Protein AF-A0A7Y3LR07-F1 (afdb_monomer_lite)

Structure (mmCIF, N/CA/C/O backbone):
data_AF-A0A7Y3LR07-F1
#
_entry.id   AF-A0A7Y3LR07-F1
#
loop_
_atom_site.group_PDB
_atom_site.id
_atom_site.type_symbol
_atom_site.label_atom_id
_atom_site.label_alt_id
_atom_site.label_comp_id
_atom_site.label_asym_id
_atom_site.label_entity_id
_atom_site.label_seq_id
_atom_site.pdbx_PDB_ins_code
_atom_site.Cartn_x
_atom_site.Cartn_y
_atom_site.Cartn_z
_atom_site.occupancy
_atom_site.B_iso_or_equiv
_atom_site.auth_seq_id
_atom_site.auth_comp_id
_atom_site.auth_asym_id
_atom_site.auth_atom_id
_atom_site.pdbx_PDB_model_num
ATOM 1 N N . MET A 1 1 ? -9.967 16.135 48.946 1.00 36.59 1 MET A N 1
ATOM 2 C CA . MET A 1 1 ? -10.613 15.004 48.244 1.00 36.59 1 MET A CA 1
ATOM 3 C C . MET A 1 1 ? -10.857 15.422 46.803 1.00 36.59 1 MET A C 1
ATOM 5 O O . MET A 1 1 ? -11.823 16.119 46.523 1.00 36.59 1 MET A O 1
ATOM 9 N N . GLU A 1 2 ? -9.922 15.087 45.916 1.00 34.06 2 GLU A N 1
ATOM 10 C CA . GLU A 1 2 ? -10.003 15.387 44.484 1.00 34.06 2 GLU A CA 1
ATOM 11 C C . GLU A 1 2 ? -11.105 14.551 43.824 1.00 34.06 2 GLU A C 1
ATOM 13 O O . GLU A 1 2 ? -11.070 13.319 43.841 1.00 34.06 2 GLU A O 1
ATOM 18 N N . ARG A 1 3 ? -12.092 15.218 43.220 1.00 37.97 3 ARG A N 1
ATOM 19 C CA . ARG A 1 3 ? -13.029 14.572 42.299 1.00 37.97 3 ARG A CA 1
ATOM 20 C C . ARG A 1 3 ? -12.341 14.448 40.944 1.00 37.97 3 ARG A C 1
ATOM 22 O O . ARG A 1 3 ? -12.210 15.429 40.221 1.00 37.97 3 ARG A O 1
ATOM 29 N N . ARG A 1 4 ? -11.916 13.231 40.597 1.00 41.62 4 ARG A N 1
ATOM 30 C CA . ARG A 1 4 ? -11.537 12.866 39.227 1.00 41.62 4 ARG A CA 1
ATOM 31 C C . ARG A 1 4 ? -12.750 13.049 38.316 1.00 41.62 4 ARG A C 1
ATOM 33 O O . ARG A 1 4 ? -13.683 12.250 38.357 1.00 41.62 4 ARG A O 1
ATOM 40 N N . SER A 1 5 ? -12.728 14.084 37.484 1.00 36.47 5 SER A N 1
ATOM 41 C CA . SER A 1 5 ? -13.630 14.207 36.345 1.00 36.47 5 SER A CA 1
ATOM 42 C C . SER A 1 5 ? -13.183 13.225 35.261 1.00 36.47 5 SER A C 1
ATOM 44 O O . SER A 1 5 ? -12.343 13.508 34.411 1.00 36.47 5 SER A O 1
ATOM 46 N N . LEU A 1 6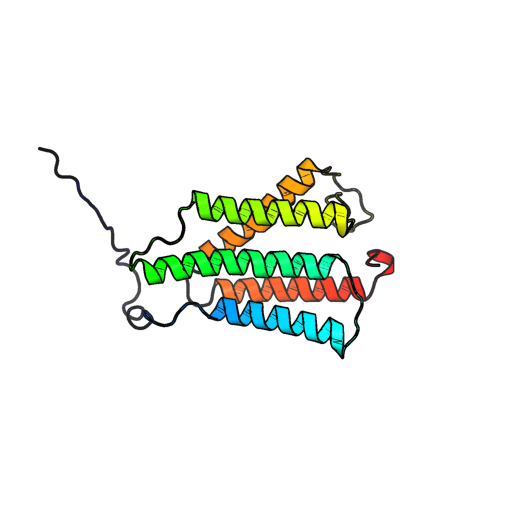 ? -13.766 12.026 35.293 1.00 42.62 6 LEU A N 1
ATOM 47 C CA . LEU A 1 6 ? -13.837 11.137 34.137 1.00 42.62 6 LEU A CA 1
ATOM 48 C C . LEU A 1 6 ? -14.766 11.784 33.101 1.00 42.62 6 LEU A C 1
ATOM 50 O O . LEU A 1 6 ? -15.932 11.429 32.963 1.00 42.62 6 LEU A O 1
ATOM 54 N N . GLY A 1 7 ? -14.236 12.786 32.403 1.00 32.16 7 GLY A N 1
ATOM 55 C CA . GLY A 1 7 ? -14.868 13.423 31.261 1.00 32.16 7 GLY A CA 1
ATOM 56 C C . GLY A 1 7 ? -14.784 12.506 30.052 1.00 32.16 7 GLY A C 1
ATOM 57 O O . GLY A 1 7 ? -13.935 12.685 29.183 1.00 32.16 7 GLY A O 1
ATOM 58 N N . HIS A 1 8 ? -15.683 11.526 29.989 1.00 36.91 8 HIS A N 1
ATOM 59 C CA . HIS A 1 8 ? -16.155 11.009 28.712 1.00 36.91 8 HIS A CA 1
ATOM 60 C C . HIS A 1 8 ? -16.824 12.190 27.991 1.00 36.91 8 HIS A C 1
ATOM 62 O O . HIS A 1 8 ? -18.018 12.428 28.144 1.00 36.91 8 HIS A O 1
ATOM 68 N N . GLN A 1 9 ? -16.046 12.995 27.263 1.00 38.00 9 GLN A N 1
ATOM 69 C CA . GLN A 1 9 ? -16.619 13.973 26.349 1.00 38.00 9 GLN A CA 1
ATOM 70 C C . GLN A 1 9 ? -17.098 13.222 25.114 1.00 38.00 9 GLN A C 1
ATOM 72 O O . GLN A 1 9 ? -16.374 12.986 24.147 1.00 38.00 9 GLN A O 1
ATOM 77 N N . VAL A 1 10 ? -18.356 12.805 25.221 1.00 42.56 10 VAL A N 1
ATOM 78 C CA . VAL A 1 10 ? -19.272 12.619 24.107 1.00 42.56 10 VAL A CA 1
ATOM 79 C C . VAL A 1 10 ? -19.046 13.773 23.132 1.00 42.56 10 VAL A C 1
ATOM 81 O O . VAL A 1 10 ? -19.155 14.944 23.489 1.00 42.56 10 VAL A O 1
ATOM 84 N N . ARG A 1 11 ? -18.685 13.442 21.894 1.00 44.59 11 ARG A N 1
ATOM 85 C CA . ARG A 1 11 ? -18.609 14.397 20.791 1.00 44.59 11 ARG A CA 1
ATOM 86 C C . ARG A 1 11 ? -20.048 14.715 20.376 1.00 44.59 11 ARG A C 1
ATOM 88 O O . ARG A 1 11 ? -20.572 14.162 19.417 1.00 44.59 11 ARG A O 1
ATOM 95 N N . GLU A 1 12 ? -20.702 15.552 21.172 1.00 42.09 12 GLU A N 1
ATOM 96 C CA . GLU A 1 12 ? -22.119 15.920 21.089 1.00 42.09 12 GLU A CA 1
ATOM 97 C C . GLU A 1 12 ? -22.335 17.099 20.116 1.00 42.09 12 GLU A C 1
ATOM 99 O O . GLU A 1 12 ? -22.953 18.107 20.435 1.00 42.09 12 GLU A O 1
ATOM 104 N N . ALA A 1 13 ? -21.775 16.989 18.906 1.00 40.31 13 ALA A N 1
ATOM 105 C CA . ALA A 1 13 ? -21.920 17.988 17.840 1.00 40.31 13 ALA A CA 1
ATOM 106 C C . ALA A 1 13 ? -21.938 17.328 16.447 1.00 40.31 13 ALA A C 1
ATOM 108 O O . ALA A 1 13 ? -21.176 17.691 15.554 1.00 40.31 13 ALA A O 1
ATOM 109 N N . GLY A 1 14 ? -22.786 16.312 16.272 1.00 47.56 14 GLY A N 1
ATOM 110 C CA . GLY A 1 14 ? -23.082 15.701 14.973 1.00 47.56 14 GLY A CA 1
ATOM 111 C C . GLY A 1 14 ? -24.593 15.712 14.708 1.00 47.56 14 GLY A C 1
ATOM 112 O O . GLY A 1 14 ? -25.358 15.511 15.654 1.00 47.56 14 GLY A O 1
ATOM 113 N N . PRO A 1 15 ? -25.064 15.945 13.466 1.00 43.06 15 PRO A N 1
ATOM 114 C CA . PRO A 1 15 ? -26.492 15.994 13.160 1.00 43.06 15 PRO A CA 1
ATOM 115 C C . PRO A 1 15 ? -27.189 14.687 13.563 1.00 43.06 15 PRO A C 1
ATOM 117 O O . PRO A 1 15 ? -26.683 13.595 13.286 1.00 43.06 15 PRO A O 1
ATOM 120 N N . LYS A 1 16 ? -28.380 14.814 14.166 1.00 47.88 16 LYS A N 1
ATOM 121 C CA . LYS A 1 16 ? -29.193 13.764 14.820 1.00 47.88 16 LYS A CA 1
ATOM 122 C C . LYS A 1 16 ? -29.618 12.568 13.932 1.00 47.88 16 LYS A C 1
ATOM 124 O O . LYS A 1 16 ? -30.362 11.713 14.395 1.00 47.88 16 LYS A O 1
ATOM 129 N N . GLY A 1 17 ? -29.138 12.468 12.690 1.00 39.09 17 GLY A N 1
ATOM 130 C CA . GLY A 1 17 ? -29.407 11.360 11.760 1.00 39.09 17 GLY A CA 1
ATOM 131 C C . GLY A 1 17 ? -28.446 10.160 11.846 1.00 39.09 17 GLY A C 1
ATOM 132 O O . GLY A 1 17 ? -28.705 9.137 11.222 1.00 39.09 17 GLY A O 1
ATOM 133 N N . HIS A 1 18 ? -27.352 10.237 12.613 1.00 43.22 18 HIS A N 1
ATOM 134 C CA . HIS A 1 18 ? -26.291 9.209 12.599 1.00 43.22 18 HIS A CA 1
ATOM 135 C C . HIS A 1 18 ? -26.488 8.041 13.583 1.00 43.22 18 HIS A C 1
ATOM 137 O O . HIS A 1 18 ? -25.684 7.111 13.598 1.00 43.22 18 HIS A O 1
ATOM 143 N N . ALA A 1 19 ? -27.557 8.037 14.385 1.00 39.53 19 ALA A N 1
ATOM 144 C CA . ALA A 1 19 ? -27.803 6.981 15.373 1.00 39.53 19 ALA A CA 1
ATOM 145 C C . ALA A 1 19 ? -28.288 5.647 14.758 1.00 39.53 19 ALA A C 1
ATOM 147 O O . ALA A 1 19 ? -28.240 4.618 15.425 1.00 39.53 19 ALA A O 1
ATOM 148 N N . ILE A 1 20 ? -28.716 5.639 13.488 1.00 38.75 20 ILE A N 1
ATOM 149 C CA . ILE A 1 20 ? -29.312 4.461 12.823 1.00 38.75 20 ILE A CA 1
ATOM 150 C C . ILE A 1 20 ? -28.263 3.606 12.071 1.00 38.75 20 ILE A C 1
ATOM 152 O O . ILE A 1 20 ? -28.531 2.465 11.716 1.00 38.75 20 ILE A O 1
ATOM 156 N N . LYS A 1 21 ? -27.021 4.085 11.893 1.00 41.84 21 LYS A N 1
ATOM 157 C CA . LYS A 1 21 ? -25.929 3.328 11.232 1.00 41.84 21 LYS A CA 1
ATOM 158 C C . LYS A 1 21 ? -25.094 2.448 12.183 1.00 41.84 21 LYS A C 1
ATOM 160 O O . LYS A 1 21 ? -24.062 1.909 11.789 1.00 41.84 21 LYS A O 1
ATOM 165 N N . SER A 1 22 ? -25.518 2.289 13.436 1.00 44.06 22 SER A N 1
ATOM 166 C CA . SER A 1 22 ? -24.853 1.431 14.423 1.00 44.06 22 SER A CA 1
ATOM 167 C C . SER A 1 22 ? -25.283 -0.027 14.231 1.00 44.06 22 SER A C 1
ATOM 169 O O . SER A 1 22 ? -26.261 -0.476 14.819 1.00 44.06 22 SER A O 1
ATOM 171 N N . GLY A 1 23 ? -24.583 -0.777 13.379 1.00 42.69 23 GLY A N 1
ATOM 172 C CA . GLY A 1 23 ? -24.820 -2.223 13.305 1.00 42.69 23 GLY A CA 1
ATOM 173 C C . GLY A 1 23 ? -24.260 -2.941 12.086 1.00 42.69 23 GLY A C 1
ATOM 174 O O . GLY A 1 23 ? -23.956 -4.126 12.186 1.00 42.69 23 GLY A O 1
ATOM 175 N N . THR A 1 24 ? -24.075 -2.260 10.954 1.00 43.38 24 THR A N 1
ATOM 176 C CA . THR A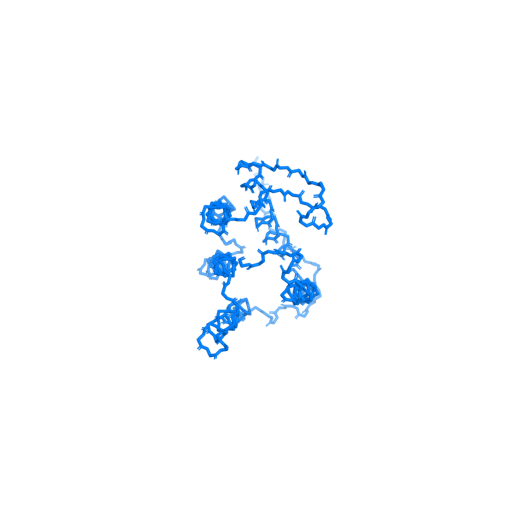 1 24 ? -23.463 -2.888 9.775 1.00 43.38 24 THR A CA 1
ATOM 177 C C . THR A 1 24 ? -21.947 -2.950 9.961 1.00 43.38 24 THR A C 1
ATOM 179 O O . THR A 1 24 ? -21.317 -1.894 10.039 1.00 43.38 24 THR A O 1
ATOM 182 N N . PRO A 1 25 ? -21.335 -4.145 10.052 1.00 49.28 25 PRO A N 1
ATOM 183 C CA . PRO A 1 25 ? -19.884 -4.255 10.118 1.00 49.28 25 PRO A CA 1
ATOM 184 C C . PRO A 1 25 ? -19.254 -3.593 8.883 1.00 49.28 25 PRO A C 1
ATOM 186 O O . PRO A 1 25 ? -19.827 -3.639 7.793 1.00 49.28 25 PRO A O 1
ATOM 189 N N . THR A 1 26 ? -18.074 -2.989 9.049 1.00 59.25 26 THR A N 1
ATOM 190 C CA . THR A 1 26 ? -17.242 -2.329 8.020 1.00 59.25 26 THR A CA 1
ATOM 191 C C . THR A 1 26 ? -16.679 -3.326 6.986 1.00 59.25 26 THR A C 1
ATOM 193 O O . THR A 1 26 ? -15.504 -3.315 6.636 1.00 59.25 26 THR A O 1
ATOM 196 N N . LEU A 1 27 ? -17.526 -4.210 6.447 1.00 60.38 27 LEU A N 1
ATOM 197 C CA . LEU A 1 27 ? -17.180 -5.232 5.450 1.00 60.38 27 LEU A CA 1
ATOM 198 C C . LEU A 1 27 ? -16.868 -4.646 4.062 1.00 60.38 27 LEU A C 1
ATOM 200 O O . LEU A 1 27 ? -16.389 -5.372 3.194 1.00 60.38 27 LEU A O 1
ATOM 204 N N . GLY A 1 28 ? -17.096 -3.346 3.840 1.00 70.94 28 GLY A N 1
ATOM 205 C CA . GLY A 1 28 ? -16.803 -2.684 2.564 1.00 70.94 28 GLY A CA 1
ATOM 206 C C . GLY A 1 28 ? -15.333 -2.809 2.148 1.00 70.94 28 GLY A C 1
ATOM 207 O O . GLY A 1 28 ? -15.044 -3.103 0.990 1.00 70.94 28 GLY A O 1
ATOM 208 N N . GLY A 1 29 ? -14.399 -2.693 3.099 1.00 80.69 29 GLY A N 1
ATOM 209 C CA . GLY A 1 29 ? -12.970 -2.883 2.823 1.00 80.69 29 GLY A CA 1
ATOM 210 C C . GLY A 1 29 ? -12.625 -4.317 2.410 1.00 80.69 29 GLY A C 1
ATOM 211 O O . GLY A 1 29 ? -11.813 -4.525 1.510 1.00 80.69 29 GLY A O 1
ATOM 212 N N . ILE A 1 30 ? -13.291 -5.312 3.006 1.00 85.19 30 ILE A N 1
ATOM 213 C CA . ILE A 1 30 ? -13.100 -6.728 2.658 1.00 85.19 30 ILE A CA 1
ATOM 214 C C . ILE A 1 30 ? -13.572 -6.992 1.230 1.00 85.19 30 ILE A C 1
ATOM 216 O O . ILE A 1 30 ? -12.873 -7.672 0.484 1.00 85.19 30 ILE A O 1
ATOM 220 N N . ALA A 1 31 ? -14.710 -6.421 0.825 1.00 87.88 31 ALA A N 1
ATOM 221 C CA . ALA A 1 31 ? -15.210 -6.556 -0.541 1.00 87.88 31 ALA A CA 1
ATOM 222 C C . ALA A 1 31 ? -14.219 -5.989 -1.575 1.00 87.88 31 ALA A C 1
ATOM 224 O O . ALA A 1 31 ? -13.968 -6.633 -2.592 1.00 87.88 31 ALA A O 1
ATOM 225 N N . ILE A 1 32 ? -13.603 -4.834 -1.291 1.00 88.56 32 ILE A N 1
ATOM 226 C CA . ILE A 1 32 ? -12.590 -4.222 -2.169 1.00 88.56 32 ILE A CA 1
ATOM 227 C C . ILE A 1 32 ? -11.343 -5.108 -2.273 1.00 88.56 32 ILE A C 1
ATOM 229 O O . ILE A 1 32 ? -10.860 -5.362 -3.375 1.00 88.56 32 ILE A O 1
ATOM 233 N N . ILE A 1 33 ? -10.833 -5.616 -1.147 1.00 92.50 33 ILE A N 1
ATOM 234 C CA . ILE A 1 33 ? -9.662 -6.507 -1.145 1.00 92.50 33 ILE A CA 1
ATOM 235 C C . ILE A 1 33 ? -9.978 -7.804 -1.891 1.00 92.50 33 ILE A C 1
ATOM 237 O O . ILE A 1 33 ? -9.176 -8.256 -2.703 1.00 92.50 33 ILE A O 1
ATOM 241 N N . PHE A 1 34 ? -11.153 -8.387 -1.657 1.00 92.62 34 PHE A N 1
ATOM 242 C CA . PHE A 1 34 ? -11.581 -9.608 -2.330 1.00 92.62 34 PHE A CA 1
ATOM 243 C C . PHE A 1 34 ? -11.691 -9.407 -3.846 1.00 92.62 34 PHE A C 1
ATOM 245 O O . PHE A 1 34 ? -11.185 -10.227 -4.611 1.00 92.62 34 PHE A O 1
ATOM 252 N N . ALA A 1 35 ? -12.258 -8.281 -4.287 1.00 92.88 35 ALA A N 1
ATOM 253 C CA . ALA A 1 35 ? -12.299 -7.910 -5.697 1.00 92.88 35 ALA A CA 1
ATOM 254 C C . ALA A 1 35 ? -10.889 -7.746 -6.293 1.00 92.88 35 ALA A C 1
ATOM 256 O O . ALA A 1 35 ? -10.635 -8.249 -7.385 1.00 92.88 35 ALA A O 1
ATOM 257 N N . ALA A 1 36 ? -9.957 -7.110 -5.573 1.00 92.88 36 ALA A N 1
ATOM 258 C CA . ALA A 1 36 ? -8.570 -6.956 -6.017 1.00 92.88 36 ALA A CA 1
ATOM 259 C C . ALA A 1 36 ? -7.839 -8.306 -6.147 1.00 92.88 36 ALA A C 1
ATOM 261 O O . ALA A 1 36 ? -7.136 -8.535 -7.131 1.00 92.88 36 ALA A O 1
ATOM 262 N N . VAL A 1 37 ? -8.045 -9.222 -5.194 1.00 94.50 37 VAL A N 1
ATOM 263 C CA . VAL A 1 37 ? -7.490 -10.585 -5.244 1.00 94.50 37 VAL A CA 1
ATOM 264 C C . VAL A 1 37 ? -8.059 -11.357 -6.434 1.00 94.50 37 VAL A C 1
ATOM 266 O O . VAL A 1 37 ? -7.294 -11.956 -7.187 1.00 94.50 37 VAL A O 1
ATOM 269 N N . ILE A 1 38 ? -9.378 -11.317 -6.649 1.00 94.19 38 ILE A N 1
ATOM 270 C CA . ILE A 1 38 ? -10.004 -11.970 -7.807 1.00 94.19 38 ILE A CA 1
ATOM 271 C C . ILE A 1 38 ? -9.464 -11.388 -9.110 1.00 94.19 38 ILE A C 1
ATOM 273 O O . ILE A 1 38 ? -9.089 -12.153 -9.993 1.00 94.19 38 ILE A O 1
ATOM 277 N N . ALA A 1 39 ? -9.391 -10.061 -9.234 1.00 91.44 39 ALA A N 1
ATOM 278 C CA . ALA A 1 39 ? -8.886 -9.408 -10.438 1.00 91.44 39 ALA A CA 1
ATOM 279 C C . ALA A 1 39 ? -7.454 -9.859 -10.768 1.00 91.44 39 ALA A C 1
ATOM 281 O O . ALA A 1 39 ? -7.173 -10.208 -11.913 1.00 91.44 39 ALA A O 1
ATOM 282 N N . PHE A 1 40 ? -6.581 -9.938 -9.759 1.00 91.31 40 PHE A N 1
ATOM 283 C CA . PHE A 1 40 ? -5.223 -10.461 -9.909 1.00 91.31 40 PHE A CA 1
ATOM 284 C C . PHE A 1 40 ? -5.210 -11.928 -10.370 1.00 91.31 40 PHE A C 1
ATOM 286 O O . PHE A 1 40 ? -4.510 -12.277 -11.318 1.00 91.31 40 PHE A O 1
ATOM 293 N N . VAL A 1 41 ? -6.013 -12.794 -9.742 1.00 90.56 41 VAL A N 1
ATOM 294 C CA . VAL A 1 41 ? -6.081 -14.225 -10.088 1.00 90.56 41 VAL A CA 1
ATOM 295 C C . VAL A 1 41 ? -6.624 -14.439 -11.504 1.00 90.56 41 VAL A C 1
ATOM 297 O O . VAL A 1 41 ? -6.069 -15.233 -12.264 1.00 90.56 41 VAL A O 1
ATOM 300 N N . VAL A 1 42 ? -7.687 -13.725 -11.879 1.00 89.88 42 VAL A N 1
ATOM 301 C CA . VAL A 1 42 ? -8.281 -13.791 -13.222 1.00 89.88 42 VAL A CA 1
ATOM 302 C C . VAL A 1 42 ? -7.271 -13.336 -14.272 1.00 89.88 42 VAL A C 1
ATOM 304 O O . VAL A 1 42 ? -7.115 -14.002 -15.295 1.00 89.88 42 VAL A O 1
ATOM 307 N N . GLU A 1 43 ? -6.541 -12.253 -14.014 1.00 86.62 43 GLU A N 1
ATOM 308 C CA . GLU A 1 43 ? -5.490 -11.782 -14.915 1.00 86.62 43 GLU A CA 1
ATOM 309 C C . GLU A 1 43 ? -4.372 -12.830 -15.080 1.00 86.62 43 GLU A C 1
ATOM 311 O O . GLU A 1 43 ? -3.998 -13.153 -16.211 1.00 86.62 43 GLU A O 1
ATOM 316 N N . HIS A 1 44 ? -3.930 -13.464 -13.989 1.00 83.44 44 HIS A N 1
ATOM 317 C CA . HIS A 1 44 ? -2.860 -14.466 -14.017 1.00 83.44 44 HIS A CA 1
ATOM 318 C C . HIS A 1 44 ? -3.247 -15.784 -14.702 1.00 83.44 44 HIS A C 1
ATOM 320 O O . HIS A 1 44 ? -2.391 -16.420 -15.324 1.00 83.44 44 HIS A O 1
ATOM 326 N N . ILE A 1 45 ? -4.499 -16.229 -14.556 1.00 86.19 45 ILE A N 1
ATOM 327 C CA . ILE A 1 45 ? -4.948 -17.550 -15.026 1.00 86.19 45 ILE A CA 1
ATOM 328 C C . ILE A 1 45 ? -5.619 -17.463 -16.400 1.00 86.19 45 ILE A C 1
ATOM 330 O O . ILE A 1 45 ? -5.342 -18.289 -17.272 1.00 86.19 45 ILE A O 1
ATOM 334 N N . VAL A 1 46 ? -6.503 -16.480 -16.592 1.00 84.88 46 VAL A N 1
ATOM 335 C CA . VAL A 1 46 ? -7.376 -16.386 -17.771 1.00 84.88 46 VAL A CA 1
ATOM 336 C C . VAL A 1 46 ? -6.743 -15.514 -18.845 1.00 84.88 46 VAL A C 1
ATOM 338 O O . VAL A 1 46 ? -6.606 -15.949 -19.985 1.00 84.88 46 VAL A O 1
ATOM 341 N N . VAL A 1 47 ? -6.337 -14.295 -18.480 1.00 84.25 47 VAL A N 1
ATOM 342 C CA . VAL A 1 47 ? -5.813 -13.309 -19.441 1.00 84.25 47 VAL A CA 1
ATOM 343 C C . VAL A 1 47 ? -4.362 -13.618 -19.819 1.00 84.25 47 VAL A C 1
ATOM 345 O O . VAL A 1 47 ? -3.964 -13.355 -20.951 1.00 84.25 47 VAL A O 1
ATOM 348 N N . ARG A 1 48 ? -3.591 -14.219 -18.898 1.00 79.25 48 ARG A N 1
ATOM 349 C CA . ARG A 1 48 ? -2.153 -14.504 -19.052 1.00 79.25 48 ARG A CA 1
ATOM 350 C C . ARG A 1 48 ? -1.364 -13.241 -19.415 1.00 79.25 48 ARG A C 1
ATOM 352 O O . ARG A 1 48 ? -0.561 -13.250 -20.348 1.00 79.25 48 ARG A O 1
ATOM 359 N N . GLY A 1 49 ? -1.636 -12.152 -18.698 1.00 73.06 49 GLY A N 1
ATOM 360 C CA . GLY A 1 49 ? -0.959 -10.879 -18.911 1.00 73.06 49 GLY A CA 1
ATOM 361 C C . GLY A 1 49 ? 0.509 -10.893 -18.474 1.00 73.06 49 GLY A C 1
ATOM 362 O O . GLY A 1 49 ? 1.092 -11.925 -18.123 1.00 73.06 49 GLY A O 1
ATOM 363 N N . ILE A 1 50 ? 1.143 -9.723 -18.562 1.00 75.81 50 ILE A N 1
ATOM 364 C CA . ILE A 1 50 ? 2.571 -9.563 -18.280 1.00 75.81 50 ILE A CA 1
ATOM 365 C C . ILE A 1 50 ? 2.811 -9.763 -16.783 1.00 75.81 50 ILE A C 1
ATOM 367 O O . ILE A 1 50 ? 2.386 -8.961 -15.950 1.00 75.81 50 ILE A O 1
ATOM 371 N N . ARG A 1 51 ? 3.549 -10.821 -16.440 1.00 80.50 51 ARG A N 1
ATOM 372 C CA . ARG A 1 51 ? 3.851 -11.156 -15.050 1.00 80.50 51 ARG A CA 1
ATOM 373 C C . ARG A 1 51 ? 5.025 -10.328 -14.541 1.00 80.50 51 ARG A C 1
ATOM 375 O O . ARG A 1 51 ? 6.171 -10.579 -14.902 1.00 80.50 51 ARG A O 1
ATOM 382 N N . THR A 1 52 ? 4.740 -9.393 -13.643 1.00 86.38 52 THR A N 1
ATOM 383 C CA . THR A 1 52 ? 5.769 -8.640 -12.918 1.00 86.38 52 THR A CA 1
ATOM 384 C C . THR A 1 52 ? 5.931 -9.192 -11.504 1.00 86.38 52 THR A C 1
ATOM 386 O O . THR A 1 52 ? 4.968 -9.641 -10.880 1.00 86.38 52 THR A O 1
ATOM 389 N N . ARG A 1 53 ? 7.153 -9.138 -10.961 1.00 89.00 53 ARG A N 1
ATOM 390 C CA . ARG A 1 53 ? 7.398 -9.484 -9.548 1.00 89.00 53 ARG A CA 1
ATOM 391 C C . ARG A 1 53 ? 6.800 -8.442 -8.594 1.00 89.00 53 ARG A C 1
ATOM 393 O O . ARG A 1 53 ? 6.482 -8.759 -7.459 1.00 89.00 53 ARG A O 1
ATOM 400 N N . ALA A 1 54 ? 6.569 -7.215 -9.059 1.00 88.12 54 ALA A N 1
ATOM 401 C CA . ALA A 1 54 ? 5.969 -6.157 -8.250 1.00 88.12 54 ALA A CA 1
ATOM 402 C C . ALA A 1 54 ? 4.489 -6.417 -7.907 1.00 88.12 54 ALA A C 1
ATOM 404 O O . ALA A 1 54 ? 4.065 -6.149 -6.784 1.00 88.12 54 ALA A O 1
ATOM 405 N N . ALA A 1 55 ? 3.701 -6.965 -8.839 1.00 89.69 55 ALA A N 1
ATOM 406 C CA . ALA A 1 55 ? 2.263 -7.170 -8.648 1.00 89.69 55 ALA A CA 1
ATOM 407 C C . ALA A 1 55 ? 1.898 -8.011 -7.398 1.00 89.69 55 ALA A C 1
ATOM 409 O O . ALA A 1 55 ? 1.105 -7.534 -6.580 1.00 89.69 55 ALA A O 1
ATOM 410 N N . PRO A 1 56 ? 2.484 -9.204 -7.163 1.00 92.69 56 PRO A N 1
ATOM 411 C CA . PRO A 1 56 ? 2.195 -9.977 -5.953 1.00 92.69 56 PRO A CA 1
ATOM 412 C C . PRO A 1 56 ? 2.676 -9.299 -4.660 1.00 92.69 56 PRO A C 1
ATOM 414 O O . PRO A 1 56 ? 2.064 -9.512 -3.615 1.00 92.69 56 PRO A O 1
ATOM 417 N N . LEU A 1 57 ? 3.709 -8.447 -4.700 1.00 94.62 57 LEU A N 1
ATOM 418 C CA . LEU A 1 57 ? 4.130 -7.675 -3.521 1.00 94.62 57 LEU A CA 1
ATOM 419 C C . LEU A 1 57 ? 3.125 -6.585 -3.158 1.00 94.62 57 LEU A C 1
ATOM 421 O O . LEU A 1 57 ? 2.830 -6.380 -1.982 1.00 94.62 57 LEU A O 1
ATOM 425 N N . VAL A 1 58 ? 2.565 -5.897 -4.155 1.00 93.69 58 VAL A N 1
ATOM 426 C CA . VAL A 1 58 ? 1.489 -4.928 -3.914 1.00 93.69 58 VAL A CA 1
ATOM 427 C C . VAL A 1 58 ? 0.268 -5.642 -3.338 1.00 93.69 58 VAL A C 1
ATOM 429 O O . VAL A 1 58 ? -0.316 -5.160 -2.368 1.00 93.69 58 VAL A O 1
ATOM 432 N N . LEU A 1 59 ? -0.078 -6.825 -3.858 1.00 95.31 59 LEU A N 1
ATOM 433 C CA . LEU A 1 59 ? -1.176 -7.624 -3.314 1.00 95.31 59 LEU A CA 1
ATOM 434 C C . LEU A 1 59 ? -0.908 -8.062 -1.865 1.00 95.31 59 LEU A C 1
ATOM 436 O O . LEU A 1 59 ? -1.803 -7.956 -1.028 1.00 95.31 59 LEU A O 1
ATOM 440 N N . LEU A 1 60 ? 0.325 -8.476 -1.544 1.00 96.38 60 LEU A N 1
ATOM 441 C CA . LEU A 1 60 ? 0.762 -8.762 -0.172 1.00 96.38 60 LEU A CA 1
ATOM 442 C C . LEU A 1 60 ? 0.541 -7.549 0.744 1.00 96.38 60 LEU A C 1
ATOM 444 O O . LEU A 1 60 ? -0.017 -7.703 1.829 1.00 96.38 60 LEU A O 1
ATOM 448 N N . ALA A 1 61 ? 0.941 -6.348 0.316 1.00 96.75 61 ALA A N 1
ATOM 449 C CA . ALA A 1 61 ? 0.759 -5.128 1.101 1.00 96.75 61 ALA A CA 1
ATOM 450 C C . ALA A 1 61 ? -0.725 -4.782 1.307 1.00 96.75 61 ALA A C 1
ATOM 452 O O . ALA A 1 61 ? -1.129 -4.467 2.426 1.00 96.75 61 ALA A O 1
ATOM 453 N N . VAL A 1 62 ? -1.548 -4.885 0.257 1.00 95.44 62 VAL A N 1
ATOM 454 C CA . VAL A 1 62 ? -2.997 -4.622 0.315 1.00 95.44 62 VAL A CA 1
ATOM 455 C C . VAL A 1 62 ? -3.693 -5.597 1.261 1.00 95.44 62 VAL A C 1
ATOM 457 O O . VAL A 1 62 ? -4.410 -5.173 2.169 1.00 95.44 62 VAL A O 1
ATOM 460 N N . VAL A 1 63 ? -3.457 -6.900 1.091 1.00 96.62 63 VAL A N 1
ATOM 461 C CA . VAL A 1 63 ? -4.051 -7.939 1.942 1.00 96.62 63 VAL A CA 1
ATOM 462 C C . VAL A 1 63 ? -3.534 -7.813 3.373 1.00 96.62 63 VAL A C 1
ATOM 464 O O . VAL A 1 63 ? -4.328 -7.833 4.308 1.00 96.62 63 VAL A O 1
ATOM 467 N N . GLY A 1 64 ? -2.228 -7.615 3.566 1.00 96.81 64 GLY A N 1
ATOM 468 C CA . GLY A 1 64 ? -1.619 -7.452 4.884 1.00 96.81 64 GLY A CA 1
ATOM 469 C C . GLY A 1 64 ? -2.177 -6.250 5.648 1.00 96.81 64 GLY A C 1
ATOM 470 O O . GLY A 1 64 ? -2.591 -6.388 6.798 1.00 96.81 64 GLY A O 1
ATOM 471 N N . ALA A 1 65 ? -2.259 -5.079 5.010 1.00 95.25 65 ALA A N 1
ATOM 472 C CA . ALA A 1 65 ? -2.830 -3.882 5.627 1.00 95.25 65 ALA A CA 1
ATOM 473 C C . ALA A 1 65 ? -4.328 -4.063 5.911 1.00 95.25 65 ALA A C 1
ATOM 475 O O . ALA A 1 65 ? -4.816 -3.664 6.971 1.00 95.25 65 ALA A O 1
ATOM 476 N N . GLY A 1 66 ? -5.037 -4.729 4.997 1.00 93.50 66 GLY A N 1
ATOM 477 C CA . GLY A 1 66 ? -6.426 -5.133 5.164 1.00 93.50 66 GLY A CA 1
ATOM 478 C C . GLY A 1 66 ? -6.654 -6.035 6.372 1.00 93.50 66 GLY A C 1
ATOM 479 O O . GLY A 1 66 ? -7.573 -5.789 7.146 1.00 93.50 66 GLY A O 1
ATOM 480 N N . LEU A 1 67 ? -5.790 -7.030 6.588 1.00 94.38 67 LEU A N 1
ATOM 481 C CA . LEU A 1 67 ? -5.839 -7.903 7.762 1.00 94.38 67 LEU A CA 1
ATOM 482 C C . LEU A 1 67 ? -5.600 -7.120 9.054 1.00 94.38 67 LEU A C 1
ATOM 484 O O . LEU A 1 67 ? -6.323 -7.323 10.025 1.00 94.38 67 LEU A O 1
ATOM 488 N N . VAL A 1 68 ? -4.643 -6.188 9.074 1.00 94.62 68 VAL A N 1
ATOM 489 C CA . VAL A 1 68 ? -4.421 -5.322 10.245 1.00 94.62 68 VAL A CA 1
ATOM 490 C C . VAL A 1 68 ? -5.657 -4.465 10.542 1.00 94.62 68 VAL A C 1
ATOM 492 O O . VAL A 1 68 ? -6.062 -4.362 11.700 1.00 94.62 68 VAL A O 1
ATOM 495 N N . GLY A 1 69 ? -6.277 -3.880 9.512 1.00 91.69 69 GLY A N 1
ATOM 496 C CA . GLY A 1 69 ? -7.521 -3.116 9.648 1.00 91.69 69 GLY A CA 1
ATOM 497 C C . GLY A 1 69 ? -8.689 -3.976 10.131 1.00 91.69 69 GLY A C 1
ATOM 498 O O . GLY A 1 69 ? -9.383 -3.609 11.075 1.00 91.69 69 GLY A O 1
ATOM 499 N N . PHE A 1 70 ? -8.847 -5.167 9.557 1.00 90.50 70 PHE A N 1
ATOM 500 C CA . PHE A 1 70 ? -9.868 -6.126 9.960 1.00 90.50 70 PHE A CA 1
ATOM 501 C C . PHE A 1 70 ? -9.704 -6.564 11.417 1.00 90.50 70 PHE A C 1
ATOM 503 O O . PHE A 1 70 ? -10.681 -6.591 12.160 1.00 90.50 70 PHE A O 1
ATOM 510 N N . LEU A 1 71 ? -8.478 -6.865 11.856 1.00 91.19 71 LEU A N 1
ATOM 511 C CA . LEU A 1 71 ? -8.195 -7.205 13.252 1.00 91.19 71 LEU A CA 1
ATOM 512 C C . LEU A 1 71 ? -8.543 -6.046 14.196 1.00 91.19 71 LEU A C 1
ATOM 514 O O . LEU A 1 71 ? -9.093 -6.284 15.272 1.00 91.19 71 LEU A O 1
ATOM 518 N N . ASP A 1 72 ? -8.247 -4.803 13.803 1.00 90.25 72 ASP A N 1
ATOM 519 C CA . ASP A 1 72 ? -8.582 -3.599 14.573 1.00 90.25 72 ASP A CA 1
ATOM 520 C C . ASP A 1 72 ? -10.098 -3.450 14.746 1.00 90.25 72 ASP A C 1
ATOM 522 O O . ASP A 1 72 ? -10.577 -3.262 15.867 1.00 90.25 72 ASP A O 1
ATOM 526 N N . ASP A 1 73 ? -10.856 -3.601 13.661 1.00 87.38 73 ASP A N 1
ATOM 527 C CA . ASP A 1 73 ? -12.315 -3.468 13.660 1.00 87.38 73 ASP A CA 1
ATOM 528 C C . ASP A 1 73 ? -13.019 -4.639 14.347 1.00 87.38 73 ASP A C 1
ATOM 530 O O . ASP A 1 73 ? -13.926 -4.434 15.160 1.00 87.38 73 ASP A O 1
ATOM 534 N N . TRP A 1 74 ? -12.561 -5.869 14.115 1.00 86.38 74 TRP A N 1
ATOM 535 C CA . TRP A 1 74 ? -13.079 -7.046 14.806 1.00 86.38 74 TRP A CA 1
ATOM 536 C C . TRP A 1 74 ? -12.902 -6.924 16.322 1.00 86.38 74 TRP A C 1
ATOM 538 O O . TRP A 1 74 ? -13.807 -7.263 17.090 1.00 86.38 74 TRP A O 1
ATOM 548 N N . LEU A 1 75 ? -11.767 -6.384 16.774 1.00 87.44 75 LEU A N 1
ATOM 549 C CA . LEU A 1 75 ? -11.505 -6.201 18.195 1.00 87.44 75 LEU A CA 1
ATOM 550 C C . LEU A 1 75 ? -12.399 -5.123 18.824 1.00 87.44 75 LEU A C 1
ATOM 552 O O . LEU A 1 75 ? -12.861 -5.332 19.949 1.00 87.44 75 LEU A O 1
ATOM 556 N N . LYS A 1 76 ? -12.699 -4.030 18.103 1.00 84.50 76 LYS A N 1
ATOM 557 C CA . LYS A 1 76 ? -13.687 -3.012 18.528 1.00 84.50 76 LYS A CA 1
ATOM 558 C C . LYS A 1 76 ? -15.064 -3.645 18.731 1.00 84.50 76 LYS A C 1
ATOM 560 O O . LYS A 1 76 ? -15.679 -3.466 19.783 1.00 84.50 76 LYS A O 1
ATOM 565 N N . LEU A 1 77 ? -15.512 -4.446 17.760 1.00 85.69 77 LEU A N 1
ATOM 566 C CA . LEU A 1 77 ? -16.803 -5.140 17.812 1.00 85.69 77 LEU A CA 1
ATOM 567 C C . LEU A 1 77 ? -16.862 -6.143 18.972 1.00 85.69 77 LEU A C 1
ATOM 569 O O . LEU A 1 77 ? -17.817 -6.143 19.748 1.00 85.69 77 LEU A O 1
ATOM 573 N N . ARG A 1 78 ? -15.820 -6.970 19.138 1.00 84.81 78 ARG A N 1
ATOM 574 C CA . ARG A 1 78 ? -15.775 -8.008 20.180 1.00 84.81 78 ARG A CA 1
ATOM 575 C C . ARG A 1 78 ? -15.723 -7.422 21.590 1.00 84.81 78 ARG A C 1
ATOM 577 O O . ARG A 1 78 ? -16.329 -7.979 22.501 1.00 84.81 78 ARG A O 1
ATOM 584 N N . ARG A 1 79 ? -14.982 -6.327 21.791 1.00 83.19 79 ARG A N 1
ATOM 585 C CA . ARG A 1 79 ? -14.779 -5.723 23.118 1.00 83.19 79 ARG A CA 1
ATOM 586 C C . ARG A 1 79 ? -15.899 -4.774 23.543 1.00 83.19 79 ARG A C 1
ATOM 588 O O . ARG A 1 79 ? -15.865 -4.332 24.685 1.00 83.19 79 ARG A O 1
ATOM 595 N N . LYS A 1 80 ? -16.863 -4.456 22.665 1.00 75.19 80 LYS A N 1
ATOM 596 C CA . LYS A 1 80 ? -17.946 -3.479 22.916 1.00 75.19 80 LYS A CA 1
ATOM 597 C C . LYS A 1 80 ? -17.441 -2.130 23.463 1.00 75.19 80 LYS A C 1
ATOM 599 O O . LYS A 1 80 ? -18.158 -1.419 24.160 1.00 75.19 80 LYS A O 1
ATOM 604 N N . HIS A 1 81 ? -16.201 -1.779 23.138 1.00 72.31 81 HIS A N 1
ATOM 605 C CA . HIS A 1 81 ? -15.555 -0.525 23.499 1.00 72.31 81 HIS A CA 1
ATOM 606 C C . HIS A 1 81 ? -14.974 0.098 22.233 1.00 72.31 81 HIS A C 1
ATOM 608 O O . HIS A 1 81 ? -14.521 -0.607 21.335 1.00 72.31 81 HIS A O 1
ATOM 614 N N . ASN A 1 82 ? -14.909 1.427 22.190 1.00 66.94 82 ASN A N 1
ATOM 615 C CA . ASN A 1 82 ? -14.445 2.173 21.014 1.00 66.94 82 ASN A CA 1
ATOM 616 C C . ASN A 1 82 ? -12.937 2.028 20.716 1.00 66.94 82 ASN A C 1
ATOM 618 O O . ASN A 1 82 ? -12.423 2.690 19.818 1.00 66.94 82 ASN A O 1
ATOM 622 N N . GLN A 1 83 ? -12.204 1.200 21.465 1.00 74.25 83 GLN A N 1
ATOM 623 C CA . GLN A 1 83 ? -10.772 0.984 21.274 1.00 74.25 83 GLN A CA 1
ATOM 624 C C . GLN A 1 83 ? -10.525 -0.369 20.603 1.00 74.25 83 GLN A C 1
ATOM 626 O O . GLN A 1 83 ? -10.879 -1.415 21.148 1.00 74.25 83 GLN A O 1
ATOM 631 N N . GLY A 1 84 ? -9.901 -0.333 19.425 1.00 84.56 84 GLY A N 1
ATOM 632 C CA . GLY A 1 84 ? -9.465 -1.524 18.700 1.00 84.56 84 GLY A CA 1
ATOM 633 C C . GLY A 1 84 ? -8.139 -2.069 19.220 1.00 84.56 84 GLY A C 1
ATOM 634 O O . GLY A 1 84 ? -7.952 -2.266 20.427 1.00 84.56 84 GLY A O 1
ATOM 635 N N . LEU A 1 85 ? -7.204 -2.339 18.311 1.00 88.25 85 LEU A N 1
ATOM 636 C CA . LEU A 1 85 ? -5.846 -2.730 18.669 1.00 88.25 85 LEU A CA 1
ATOM 637 C C . LEU A 1 85 ? -5.179 -1.639 19.513 1.00 88.25 85 LEU A C 1
ATOM 639 O O . LEU A 1 85 ? -5.384 -0.439 19.323 1.00 88.25 85 LEU A O 1
ATOM 643 N N . ASN A 1 86 ? -4.300 -2.063 20.425 1.00 91.44 86 ASN A N 1
ATOM 644 C CA . ASN A 1 86 ? -3.392 -1.128 21.079 1.00 91.44 86 ASN A CA 1
ATOM 645 C C . ASN A 1 86 ? -2.575 -0.405 19.993 1.00 91.44 86 ASN A C 1
ATOM 647 O O . ASN A 1 86 ? -2.030 -1.061 19.105 1.00 91.44 86 ASN A O 1
ATOM 651 N N . LYS A 1 87 ? -2.454 0.926 20.082 1.00 90.62 87 LYS A N 1
ATOM 652 C CA . LYS A 1 87 ? -1.720 1.764 19.118 1.00 90.62 87 LYS A CA 1
ATOM 653 C C . LYS A 1 87 ? -0.330 1.205 18.801 1.00 90.6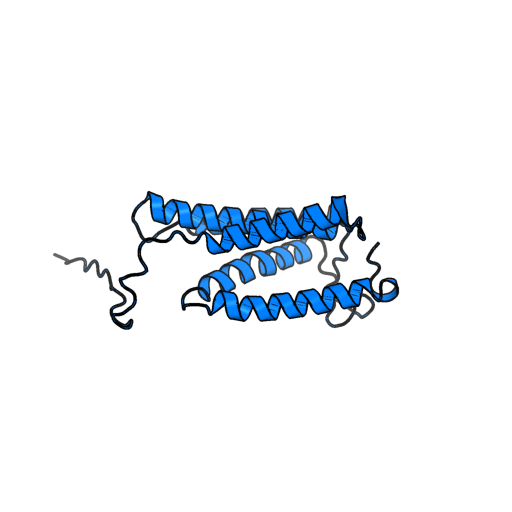2 87 LYS A C 1
ATOM 655 O O . LYS A 1 87 ? 0.049 1.145 17.638 1.00 90.62 87 LYS A O 1
ATOM 660 N N . ARG A 1 88 ? 0.395 0.723 19.821 1.00 93.94 88 ARG A N 1
ATOM 661 C CA . ARG A 1 88 ? 1.724 0.104 19.651 1.00 93.94 88 ARG A CA 1
ATOM 662 C C . ARG A 1 88 ? 1.673 -1.206 18.865 1.00 93.94 88 ARG A C 1
ATOM 664 O O . ARG A 1 88 ? 2.545 -1.446 18.044 1.00 93.94 88 ARG A O 1
ATOM 671 N N . ALA A 1 89 ? 0.651 -2.030 19.094 1.00 94.94 89 ALA A N 1
ATOM 672 C CA . ALA A 1 89 ? 0.472 -3.287 18.372 1.00 94.94 89 ALA A CA 1
ATOM 673 C C . ALA A 1 89 ? 0.075 -3.041 16.909 1.00 94.94 89 ALA A C 1
ATOM 675 O O . ALA A 1 89 ? 0.663 -3.638 16.016 1.00 94.94 89 ALA A O 1
ATOM 676 N N . LYS A 1 90 ? -0.865 -2.117 16.656 1.00 94.44 90 LYS A N 1
ATOM 677 C CA . LYS A 1 90 ? -1.267 -1.731 15.293 1.00 94.44 90 LYS A CA 1
ATOM 678 C C . LYS A 1 90 ? -0.076 -1.182 14.507 1.00 94.44 90 LYS A C 1
ATOM 680 O O . LYS A 1 90 ? 0.198 -1.659 13.412 1.00 94.44 90 LYS A O 1
ATOM 685 N N . PHE A 1 91 ? 0.667 -0.251 15.106 1.00 96.25 91 PHE A N 1
ATOM 686 C CA . PHE A 1 91 ? 1.882 0.293 14.507 1.00 96.25 91 PHE A CA 1
ATOM 687 C C . PHE A 1 91 ? 2.947 -0.788 14.287 1.00 96.25 91 PHE A C 1
ATOM 689 O O . PHE A 1 91 ? 3.532 -0.843 13.215 1.00 96.25 91 PHE A O 1
ATOM 696 N N . GLY A 1 92 ? 3.160 -1.689 15.253 1.00 97.94 92 GLY A N 1
ATOM 697 C CA . GLY A 1 92 ? 4.103 -2.802 15.118 1.00 97.94 92 GLY A CA 1
ATOM 698 C C . GLY A 1 92 ? 3.770 -3.742 13.955 1.00 97.94 92 GLY A C 1
ATOM 699 O O . GLY A 1 92 ? 4.665 -4.116 13.205 1.00 97.94 92 GLY A O 1
ATOM 700 N N . LEU A 1 93 ? 2.488 -4.069 13.749 1.00 97.88 93 LEU A N 1
ATOM 701 C CA . LEU A 1 93 ? 2.046 -4.878 12.606 1.00 97.88 93 LEU A CA 1
ATOM 702 C C . LEU A 1 93 ? 2.224 -4.143 11.271 1.00 97.88 93 LEU A C 1
ATOM 704 O O . LEU A 1 93 ? 2.700 -4.736 10.307 1.00 97.88 93 LEU A O 1
ATOM 708 N N . GLN A 1 94 ? 1.876 -2.854 11.214 1.00 97.88 94 GLN A N 1
ATOM 709 C CA . GLN A 1 94 ? 2.087 -2.029 10.019 1.00 97.88 94 GLN A CA 1
ATOM 710 C C . GLN A 1 94 ? 3.580 -1.891 9.686 1.00 97.88 94 GLN A C 1
ATOM 712 O O . GLN A 1 94 ? 3.959 -1.986 8.521 1.00 97.88 94 GLN A O 1
ATOM 717 N N . LEU A 1 95 ? 4.429 -1.718 10.702 1.00 98.38 95 LEU A N 1
ATOM 718 C CA . LEU A 1 95 ? 5.879 -1.642 10.553 1.00 98.38 95 LEU A CA 1
ATOM 719 C C . LEU A 1 95 ? 6.452 -2.967 10.038 1.00 98.38 95 LEU A C 1
ATOM 721 O O . LEU A 1 95 ? 7.223 -2.961 9.085 1.00 98.38 95 LEU A O 1
ATOM 725 N N . ALA A 1 96 ? 6.046 -4.096 10.624 1.00 98.44 96 ALA A N 1
ATOM 726 C CA . ALA A 1 96 ? 6.479 -5.419 10.179 1.00 98.44 96 ALA A CA 1
ATOM 727 C C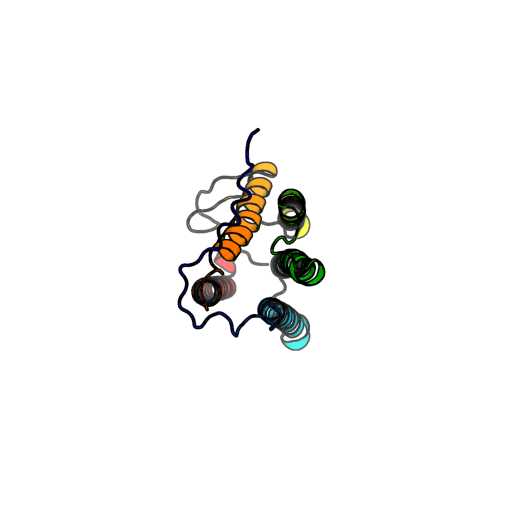 . ALA A 1 96 ? 6.088 -5.684 8.717 1.00 98.44 96 ALA A C 1
ATOM 729 O O . ALA A 1 96 ? 6.917 -6.143 7.935 1.00 98.44 96 ALA A O 1
ATOM 730 N N . LEU A 1 97 ? 4.856 -5.335 8.331 1.00 98.56 97 LEU A N 1
ATOM 731 C CA . LEU A 1 97 ? 4.392 -5.442 6.949 1.00 98.56 97 LEU A CA 1
ATOM 732 C C . LEU A 1 97 ? 5.224 -4.573 5.997 1.00 98.56 97 LEU A C 1
ATOM 734 O O . LEU A 1 97 ? 5.616 -5.039 4.930 1.00 98.56 97 LEU A O 1
ATOM 738 N N . ALA A 1 98 ? 5.500 -3.325 6.376 1.00 98.38 98 ALA A N 1
ATOM 739 C CA . ALA A 1 98 ? 6.245 -2.401 5.533 1.00 98.38 98 ALA A CA 1
ATOM 740 C C . ALA A 1 98 ? 7.716 -2.809 5.362 1.00 98.38 98 ALA A C 1
ATOM 742 O O . ALA A 1 98 ? 8.245 -2.724 4.256 1.00 98.38 98 ALA A O 1
ATOM 743 N N . LEU A 1 99 ? 8.359 -3.303 6.423 1.00 98.50 99 LEU A N 1
ATOM 744 C CA . LEU A 1 99 ? 9.723 -3.831 6.351 1.00 98.50 99 LEU A CA 1
ATOM 745 C C . LEU A 1 99 ? 9.787 -5.115 5.518 1.00 98.50 99 LEU A C 1
ATOM 747 O O . LEU A 1 99 ? 10.678 -5.251 4.685 1.00 98.50 99 LEU A O 1
ATOM 751 N N . LEU A 1 100 ? 8.819 -6.024 5.680 1.00 98.44 100 LEU A N 1
ATOM 752 C CA . LEU A 1 100 ? 8.721 -7.220 4.842 1.00 98.44 100 LEU A CA 1
ATOM 753 C C . LEU A 1 100 ? 8.553 -6.848 3.364 1.00 98.44 100 LEU A C 1
ATOM 755 O O . LEU A 1 100 ? 9.236 -7.406 2.509 1.00 98.44 100 LEU A O 1
ATOM 759 N N . PHE A 1 101 ? 7.676 -5.887 3.062 1.00 98.19 101 PHE A N 1
ATOM 760 C CA . PHE A 1 101 ? 7.503 -5.380 1.705 1.00 98.19 101 PHE A CA 1
ATOM 761 C C . PHE A 1 101 ? 8.804 -4.786 1.160 1.00 98.19 101 PHE A C 1
ATOM 763 O O . PHE A 1 101 ? 9.185 -5.119 0.043 1.00 98.19 101 PHE A O 1
ATOM 770 N N . ALA A 1 102 ? 9.496 -3.946 1.937 1.00 97.88 102 ALA A N 1
ATOM 771 C CA . ALA A 1 102 ? 10.741 -3.309 1.513 1.00 97.88 102 ALA A CA 1
ATOM 772 C C . ALA A 1 102 ? 11.813 -4.338 1.138 1.00 97.88 102 ALA A C 1
ATOM 774 O O . ALA A 1 102 ? 12.380 -4.250 0.050 1.00 97.88 102 ALA A O 1
ATOM 775 N N . LEU A 1 103 ? 12.016 -5.336 2.006 1.00 97.81 103 LEU A N 1
ATOM 776 C CA . LEU A 1 103 ? 12.977 -6.419 1.799 1.00 97.81 103 LEU A CA 1
ATOM 777 C C . LEU A 1 103 ? 12.640 -7.248 0.558 1.00 97.81 103 LEU A C 1
ATOM 779 O O . LEU A 1 103 ? 13.508 -7.502 -0.268 1.00 97.81 103 LEU A O 1
ATOM 783 N N . LEU A 1 104 ? 11.378 -7.653 0.388 1.00 97.69 104 LEU A N 1
ATOM 784 C CA . LEU A 1 104 ? 10.979 -8.452 -0.774 1.00 97.69 104 LEU A CA 1
ATOM 785 C C . LEU A 1 104 ? 10.997 -7.644 -2.078 1.00 97.69 104 LEU A C 1
ATOM 787 O O . LEU A 1 104 ? 11.314 -8.189 -3.135 1.00 97.69 104 LEU A O 1
ATOM 791 N N . ALA A 1 105 ? 10.657 -6.357 -2.025 1.00 95.88 105 ALA A N 1
ATOM 792 C CA . ALA A 1 105 ? 10.719 -5.481 -3.188 1.00 95.88 105 ALA A CA 1
ATOM 793 C C . ALA A 1 105 ? 12.156 -5.358 -3.698 1.00 95.88 105 ALA A C 1
ATOM 795 O O . ALA A 1 105 ? 12.397 -5.418 -4.903 1.00 95.88 105 ALA A O 1
ATOM 796 N N . GLU A 1 106 ? 13.104 -5.235 -2.780 1.00 94.94 106 GLU A N 1
ATOM 797 C CA . GLU A 1 106 ? 14.516 -5.161 -3.101 1.00 94.94 106 GLU A CA 1
ATOM 798 C C . GLU A 1 106 ? 15.082 -6.515 -3.556 1.00 94.94 106 GLU A C 1
ATOM 800 O O . GLU A 1 106 ? 15.498 -6.653 -4.702 1.00 94.94 106 GLU A O 1
ATOM 805 N N . GLU A 1 107 ? 15.038 -7.532 -2.696 1.00 94.88 107 GLU A N 1
ATOM 806 C CA . GLU A 1 107 ? 15.764 -8.793 -2.904 1.00 94.88 107 GLU A CA 1
ATOM 807 C C . GLU A 1 107 ? 15.097 -9.704 -3.939 1.00 94.88 107 GLU A C 1
ATOM 809 O O . GLU A 1 107 ? 15.758 -10.392 -4.717 1.00 94.88 107 GLU A O 1
ATOM 814 N N . TRP A 1 108 ? 13.762 -9.733 -3.965 1.00 94.12 108 TRP A N 1
ATOM 815 C CA . TRP A 1 108 ? 13.027 -10.641 -4.843 1.00 94.12 108 TRP A CA 1
ATOM 816 C C . TRP A 1 108 ? 12.555 -9.958 -6.126 1.00 94.12 108 TRP A C 1
ATOM 818 O O . TRP A 1 108 ? 12.721 -10.512 -7.221 1.00 94.12 108 TRP A O 1
ATOM 828 N N . ALA A 1 109 ? 11.978 -8.759 -6.019 1.00 91.75 109 ALA A N 1
ATOM 829 C CA . ALA A 1 109 ? 11.505 -8.022 -7.188 1.00 91.75 109 ALA A CA 1
ATOM 830 C C . ALA A 1 109 ? 12.592 -7.186 -7.880 1.00 91.75 109 ALA A C 1
ATOM 832 O O . ALA A 1 109 ? 12.384 -6.818 -9.035 1.00 91.75 109 ALA A O 1
ATOM 833 N N . GLY A 1 110 ? 13.738 -6.936 -7.235 1.00 90.56 110 GLY A N 1
ATOM 834 C CA . GLY A 1 110 ? 14.851 -6.200 -7.836 1.00 90.56 110 GLY A CA 1
ATOM 835 C C . GLY A 1 110 ? 14.510 -4.743 -8.145 1.00 90.56 110 GLY A C 1
ATOM 836 O O . GLY A 1 110 ? 14.944 -4.222 -9.174 1.00 90.56 110 GLY A O 1
ATOM 837 N N . VAL A 1 111 ? 13.678 -4.092 -7.318 1.00 89.50 111 VAL A N 1
ATOM 838 C CA . VAL A 1 111 ? 13.287 -2.698 -7.571 1.00 89.50 111 VAL A CA 1
ATOM 839 C C . VAL A 1 111 ? 14.489 -1.754 -7.503 1.00 89.50 111 VAL A C 1
ATOM 841 O O . VAL A 1 111 ? 15.424 -1.941 -6.727 1.00 89.50 111 VAL A O 1
ATOM 844 N N . ASN A 1 112 ? 14.456 -0.695 -8.308 1.00 88.56 112 ASN A N 1
ATOM 845 C CA . ASN A 1 112 ? 15.483 0.336 -8.263 1.00 88.56 112 ASN A CA 1
ATOM 846 C C . ASN A 1 112 ? 15.309 1.203 -7.003 1.00 88.56 112 ASN A C 1
ATOM 848 O O . ASN A 1 112 ? 14.252 1.799 -6.808 1.00 88.56 112 ASN A O 1
ATOM 852 N N . LEU A 1 113 ? 16.356 1.301 -6.178 1.00 91.62 113 LEU A N 1
ATOM 853 C CA . LEU A 1 113 ? 16.352 2.063 -4.919 1.00 91.62 113 LEU A CA 1
ATOM 854 C C . LEU A 1 113 ? 16.576 3.573 -5.108 1.00 91.62 113 LEU A C 1
ATOM 856 O O . LEU A 1 113 ? 16.657 4.325 -4.133 1.00 91.62 113 LEU A O 1
ATOM 860 N N . ASN A 1 114 ? 16.719 4.032 -6.351 1.00 89.81 114 ASN A N 1
ATOM 861 C CA . ASN A 1 114 ? 16.794 5.452 -6.653 1.00 89.81 114 ASN A CA 1
ATOM 862 C C . ASN A 1 114 ? 15.405 6.082 -6.557 1.00 89.81 114 ASN A C 1
ATOM 864 O O . ASN A 1 114 ? 14.491 5.740 -7.307 1.00 89.81 114 ASN A O 1
ATOM 868 N N . LEU A 1 115 ? 15.270 7.063 -5.670 1.00 87.75 115 LEU A N 1
ATOM 869 C CA . LEU A 1 115 ? 14.116 7.941 -5.638 1.00 87.75 115 LEU A CA 1
ATOM 870 C C . LEU A 1 115 ? 14.231 8.943 -6.784 1.00 87.75 115 LEU A C 1
ATOM 872 O O . LEU A 1 115 ? 15.050 9.866 -6.734 1.00 87.75 115 LEU A O 1
ATOM 876 N N . THR A 1 116 ? 13.404 8.763 -7.811 1.00 85.38 116 THR A N 1
ATOM 877 C CA . THR A 1 116 ? 13.363 9.676 -8.951 1.00 85.38 116 THR A CA 1
ATOM 878 C C . THR A 1 116 ? 12.145 10.591 -8.913 1.00 85.38 116 THR A C 1
ATOM 880 O O . THR A 1 116 ? 11.043 10.164 -8.586 1.00 85.38 116 THR A O 1
ATOM 883 N N . PHE A 1 117 ? 12.331 11.853 -9.297 1.00 76.81 117 PHE A N 1
ATOM 884 C CA . PHE A 1 117 ? 11.283 12.877 -9.232 1.00 76.81 117 PHE A CA 1
ATOM 885 C C . PHE A 1 117 ? 10.384 12.937 -10.474 1.00 76.81 117 PHE A C 1
ATOM 887 O O . PHE A 1 117 ? 9.279 13.466 -10.404 1.00 76.81 117 PHE A O 1
ATOM 894 N N . THR A 1 118 ? 10.847 12.425 -11.618 1.00 74.31 118 THR A N 1
ATOM 895 C CA . THR A 1 118 ? 10.158 12.585 -12.913 1.00 74.31 118 THR A CA 1
ATOM 896 C C . THR A 1 118 ? 10.143 11.306 -13.755 1.00 74.31 118 THR A C 1
ATOM 898 O O . THR A 1 118 ? 9.067 10.829 -14.104 1.00 74.31 118 THR A O 1
ATOM 901 N N . ARG A 1 119 ? 11.303 10.715 -14.084 1.00 68.38 119 ARG A N 1
ATOM 902 C CA . ARG A 1 119 ? 11.417 9.433 -14.821 1.00 68.38 119 ARG A CA 1
ATOM 903 C C . ARG A 1 119 ? 12.583 8.595 -14.330 1.00 68.38 119 ARG A C 1
ATOM 905 O O . ARG A 1 119 ? 13.618 9.166 -14.043 1.00 68.38 119 ARG A O 1
ATOM 912 N N . TYR A 1 120 ? 12.475 7.268 -14.377 1.00 68.94 120 TYR A N 1
ATOM 913 C CA . TYR A 1 120 ? 13.493 6.324 -13.878 1.00 68.94 120 TYR A CA 1
ATOM 914 C C . TYR A 1 120 ? 14.945 6.566 -14.363 1.00 68.94 120 TYR A C 1
ATOM 916 O O . TYR A 1 120 ? 15.880 6.124 -13.702 1.00 68.94 120 TYR A O 1
ATOM 924 N N . ASN A 1 121 ? 15.143 7.223 -15.515 1.00 67.69 121 ASN A N 1
ATOM 925 C CA . ASN A 1 121 ? 16.444 7.503 -16.134 1.00 67.69 121 ASN A CA 1
ATOM 926 C C . ASN A 1 121 ? 16.990 8.916 -15.860 1.00 67.69 121 ASN A C 1
ATOM 928 O O . ASN A 1 121 ? 18.060 9.261 -16.359 1.00 67.69 121 ASN A O 1
ATOM 932 N N . LEU A 1 122 ? 16.260 9.745 -15.116 1.00 73.19 122 LEU A N 1
ATOM 933 C CA . LEU A 1 122 ? 16.699 11.075 -14.700 1.00 73.19 122 LEU A CA 1
ATOM 934 C C . LEU A 1 122 ? 17.399 11.004 -13.334 1.00 73.19 122 LEU A C 1
ATOM 936 O O . LEU A 1 122 ? 17.163 10.056 -12.579 1.00 73.19 122 LEU A O 1
ATOM 940 N N . PRO A 1 123 ? 18.272 11.976 -13.003 1.00 77.81 123 PRO A N 1
ATOM 941 C CA . PRO A 1 123 ? 18.986 11.979 -11.733 1.00 77.81 123 PRO A CA 1
ATOM 942 C C . PRO A 1 123 ? 18.011 11.870 -10.559 1.00 77.81 123 PRO A C 1
ATOM 944 O O . PRO A 1 123 ? 17.021 12.599 -10.461 1.00 77.81 123 PRO A O 1
ATOM 947 N N . GLY A 1 124 ? 18.305 10.917 -9.684 1.00 83.31 124 GLY A N 1
ATOM 948 C CA . GLY A 1 124 ? 17.557 10.630 -8.473 1.00 83.31 124 GLY A CA 1
ATOM 949 C C . GLY A 1 124 ? 18.499 10.476 -7.290 1.00 83.31 124 GLY A C 1
ATOM 950 O O . GLY A 1 124 ? 19.722 10.495 -7.437 1.00 83.31 124 GLY A O 1
ATOM 951 N N . ILE A 1 125 ? 17.915 10.328 -6.109 1.00 90.00 125 ILE A N 1
ATOM 952 C CA . ILE A 1 125 ? 18.670 10.085 -4.882 1.00 90.00 125 ILE A CA 1
ATOM 953 C C . ILE A 1 125 ? 18.699 8.579 -4.654 1.00 90.00 125 ILE A C 1
ATOM 955 O O . ILE A 1 125 ? 17.648 7.973 -4.450 1.00 90.00 125 ILE A O 1
ATOM 959 N N . ASN A 1 126 ? 19.887 7.972 -4.671 1.00 92.56 126 ASN A N 1
ATOM 960 C CA . ASN A 1 126 ? 20.032 6.585 -4.240 1.00 92.56 126 ASN A CA 1
ATOM 961 C C . ASN A 1 126 ? 19.799 6.518 -2.729 1.00 92.56 126 ASN A C 1
ATOM 963 O O . ASN A 1 126 ? 20.592 7.051 -1.954 1.00 92.56 126 ASN A O 1
ATOM 967 N N . LEU A 1 127 ? 18.701 5.887 -2.317 1.00 94.31 127 LEU A N 1
ATOM 968 C CA . LEU A 1 127 ? 18.347 5.775 -0.906 1.00 94.31 127 LEU A CA 1
ATOM 969 C C . LEU A 1 127 ? 19.179 4.711 -0.172 1.00 94.31 127 LEU A C 1
ATOM 971 O O . LEU A 1 127 ? 19.265 4.737 1.058 1.00 94.31 127 LEU A O 1
ATOM 975 N N . GLY A 1 128 ? 19.772 3.769 -0.911 1.00 95.19 128 GLY A N 1
ATOM 976 C CA . GLY A 1 128 ? 20.360 2.551 -0.360 1.00 95.19 128 GLY A CA 1
ATOM 977 C C . GLY A 1 128 ? 19.346 1.693 0.407 1.00 95.19 128 GLY A C 1
ATOM 978 O O . GLY A 1 128 ? 18.181 2.057 0.570 1.00 95.19 128 GLY A O 1
ATOM 979 N N . HIS A 1 129 ? 19.811 0.557 0.925 1.00 95.88 129 HIS A N 1
ATOM 980 C CA . HIS A 1 129 ? 18.992 -0.427 1.649 1.00 95.88 129 HIS A CA 1
ATOM 981 C C . HIS A 1 129 ? 18.165 0.205 2.788 1.00 95.88 129 HIS A C 1
ATOM 983 O O . HIS A 1 129 ? 16.945 0.056 2.879 1.00 95.88 129 HIS A O 1
ATOM 989 N N . TRP A 1 130 ? 18.828 0.981 3.653 1.00 96.44 130 TRP A N 1
ATOM 990 C CA . TRP A 1 130 ? 18.197 1.578 4.834 1.00 96.44 130 TRP A CA 1
ATOM 991 C C . TRP A 1 130 ? 17.253 2.731 4.492 1.00 96.44 130 TRP A C 1
ATOM 993 O O . TRP A 1 130 ? 16.176 2.833 5.082 1.00 96.44 130 TRP A O 1
ATOM 1003 N N . GLY A 1 131 ? 17.627 3.590 3.539 1.00 97.31 131 GLY A N 1
ATOM 1004 C CA . GLY A 1 131 ? 16.766 4.687 3.103 1.00 97.31 131 GLY A CA 1
ATOM 1005 C C . GLY A 1 131 ? 15.533 4.176 2.362 1.00 97.31 131 GLY A C 1
ATOM 1006 O O . GLY A 1 131 ? 14.441 4.697 2.575 1.00 97.31 131 GLY A O 1
ATOM 1007 N N . TRP A 1 132 ? 15.678 3.116 1.562 1.00 96.31 132 TRP A N 1
ATOM 1008 C CA . TRP A 1 132 ? 14.561 2.433 0.913 1.00 96.31 132 TRP A CA 1
ATOM 1009 C C . TRP A 1 132 ? 13.586 1.846 1.935 1.00 96.31 132 TRP A C 1
ATOM 1011 O O . TRP A 1 132 ? 12.385 2.108 1.860 1.00 96.31 132 TRP A O 1
ATOM 1021 N N . ALA A 1 133 ? 14.092 1.124 2.939 1.00 97.75 133 ALA A N 1
ATOM 1022 C CA . ALA A 1 133 ? 13.260 0.579 4.008 1.00 97.75 133 ALA A CA 1
ATOM 1023 C C . ALA A 1 133 ? 12.519 1.682 4.781 1.00 97.75 133 ALA A C 1
ATOM 1025 O O . ALA A 1 133 ? 11.311 1.580 5.002 1.00 97.75 133 ALA A O 1
ATOM 1026 N N . ALA A 1 134 ? 13.209 2.770 5.140 1.00 98.06 134 ALA A N 1
ATOM 1027 C CA . ALA A 1 134 ? 12.590 3.917 5.802 1.00 98.06 134 ALA A CA 1
ATOM 1028 C C . ALA A 1 134 ? 11.508 4.575 4.929 1.00 98.06 134 ALA A C 1
ATOM 1030 O O . ALA A 1 134 ? 10.436 4.924 5.428 1.00 98.06 134 ALA A O 1
ATOM 1031 N N . PHE A 1 135 ? 11.757 4.701 3.624 1.00 97.25 135 PHE A N 1
ATOM 1032 C CA . PHE A 1 135 ? 10.801 5.251 2.669 1.00 97.25 135 PHE A CA 1
ATOM 1033 C C . PHE A 1 135 ? 9.561 4.360 2.515 1.00 97.25 135 PHE A C 1
ATOM 1035 O O . PHE A 1 135 ? 8.437 4.853 2.598 1.00 97.25 135 PHE A O 1
ATOM 1042 N N . ALA A 1 136 ? 9.739 3.045 2.380 1.00 97.25 136 ALA A N 1
ATOM 1043 C CA . ALA A 1 136 ? 8.635 2.090 2.321 1.00 97.25 136 ALA A CA 1
ATOM 1044 C C . ALA A 1 136 ? 7.776 2.126 3.596 1.00 97.25 136 ALA A C 1
ATOM 1046 O O . ALA A 1 136 ? 6.547 2.137 3.511 1.00 97.25 136 ALA A O 1
ATOM 1047 N N . VAL A 1 137 ? 8.403 2.216 4.777 1.00 98.38 137 VAL A N 1
ATOM 1048 C CA . VAL A 1 137 ? 7.701 2.413 6.057 1.00 98.38 137 VAL A CA 1
ATOM 1049 C C . VAL A 1 137 ? 6.904 3.712 6.052 1.00 98.38 137 VAL A C 1
ATOM 1051 O O . VAL A 1 137 ? 5.719 3.695 6.386 1.00 98.38 137 VAL A O 1
ATOM 1054 N N . LEU A 1 138 ? 7.518 4.825 5.644 1.00 98.06 138 LEU A N 1
ATOM 1055 C CA . LEU A 1 138 ? 6.849 6.122 5.581 1.00 98.06 138 LEU A CA 1
ATOM 1056 C C . LEU A 1 138 ? 5.608 6.070 4.681 1.00 98.06 138 LEU A C 1
ATOM 1058 O O . LEU A 1 138 ? 4.545 6.527 5.092 1.00 98.06 138 LEU A O 1
ATOM 1062 N N . VAL A 1 139 ? 5.725 5.484 3.489 1.00 96.75 139 VAL A N 1
ATOM 1063 C CA . VAL A 1 139 ? 4.618 5.383 2.530 1.00 96.75 139 VAL A CA 1
ATOM 1064 C C . VAL A 1 139 ? 3.533 4.440 3.048 1.00 96.75 139 VAL A C 1
ATOM 1066 O O . VAL A 1 139 ? 2.382 4.839 3.180 1.00 96.75 139 VAL A O 1
ATOM 1069 N N . ILE A 1 140 ? 3.871 3.199 3.400 1.00 96.81 140 ILE A N 1
ATOM 1070 C CA . ILE A 1 140 ? 2.867 2.187 3.762 1.00 96.81 140 ILE A CA 1
ATOM 1071 C C . ILE A 1 140 ? 2.174 2.555 5.077 1.00 96.81 140 ILE A C 1
ATOM 1073 O O . ILE A 1 140 ? 0.943 2.608 5.149 1.00 96.81 140 ILE A O 1
ATOM 1077 N N . VAL A 1 141 ? 2.952 2.836 6.126 1.00 97.69 141 VAL A N 1
ATOM 1078 C CA . VAL A 1 141 ? 2.399 3.160 7.445 1.00 97.69 141 VAL A CA 1
ATOM 1079 C C . VAL A 1 141 ? 1.754 4.544 7.421 1.00 97.69 141 VAL A C 1
ATOM 1081 O O . VAL A 1 141 ? 0.645 4.706 7.934 1.00 97.69 141 VAL A O 1
ATOM 1084 N N . GLY A 1 142 ? 2.401 5.532 6.797 1.00 96.75 142 GLY A N 1
ATOM 1085 C CA . GLY A 1 142 ? 1.883 6.896 6.699 1.00 96.75 142 GLY A CA 1
ATOM 1086 C C . GLY A 1 142 ? 0.560 6.957 5.945 1.00 96.75 142 GLY A C 1
ATOM 1087 O O . GLY A 1 142 ? -0.424 7.455 6.493 1.00 96.75 142 GLY A O 1
ATOM 1088 N N . THR A 1 143 ? 0.483 6.381 4.743 1.00 94.75 143 THR A N 1
ATOM 1089 C CA . THR A 1 143 ? -0.753 6.383 3.948 1.00 94.75 143 THR A CA 1
ATOM 1090 C C . THR A 1 143 ? -1.864 5.576 4.621 1.00 94.75 143 THR A C 1
ATOM 1092 O O . THR A 1 143 ? -3.003 6.037 4.656 1.00 94.75 143 THR A O 1
ATOM 1095 N N . SER A 1 144 ? -1.559 4.424 5.235 1.00 93.38 144 SER A N 1
ATOM 1096 C CA . SER A 1 144 ? -2.567 3.629 5.959 1.00 93.38 144 SER A CA 1
ATOM 1097 C C . SER A 1 144 ? -3.209 4.416 7.108 1.00 93.38 144 SER A C 1
ATOM 1099 O O . SER A 1 144 ? -4.431 4.396 7.272 1.00 93.38 144 SER A O 1
ATOM 1101 N N . ASN A 1 145 ? -2.408 5.158 7.880 1.00 92.50 145 ASN A N 1
ATOM 1102 C CA . ASN A 1 145 ? -2.921 5.994 8.964 1.00 92.50 145 ASN A CA 1
ATOM 1103 C C . ASN A 1 145 ? -3.621 7.266 8.442 1.00 92.50 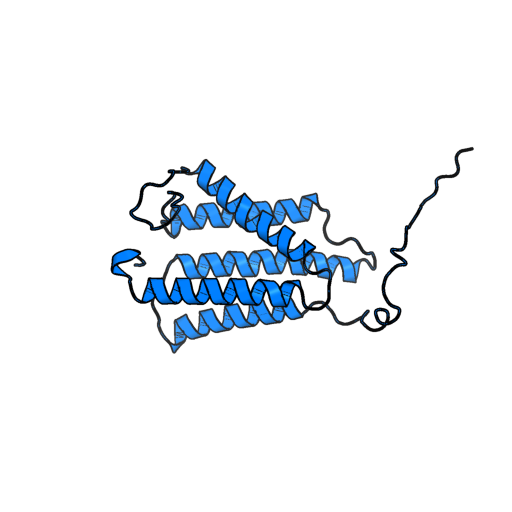145 ASN A C 1
ATOM 1105 O O . ASN A 1 145 ? -4.641 7.660 9.003 1.00 92.50 145 ASN A O 1
ATOM 1109 N N . ALA A 1 146 ? -3.138 7.871 7.351 1.00 92.19 146 ALA A N 1
ATOM 1110 C CA . ALA A 1 146 ? -3.759 9.045 6.730 1.00 92.19 146 ALA A CA 1
ATOM 1111 C C . ALA A 1 146 ? -5.165 8.748 6.179 1.00 92.19 146 ALA A C 1
ATOM 1113 O O . ALA A 1 146 ? -6.107 9.506 6.428 1.00 92.19 146 ALA A O 1
ATOM 1114 N N . VAL A 1 147 ? -5.333 7.619 5.480 1.00 90.62 147 VAL A N 1
ATOM 1115 C CA . VAL A 1 147 ? -6.645 7.181 4.974 1.00 90.62 147 VAL A CA 1
ATOM 1116 C C . VAL A 1 147 ? -7.578 6.841 6.135 1.00 90.62 147 VAL A C 1
ATOM 1118 O O . VAL A 1 147 ? -8.719 7.293 6.140 1.00 90.62 147 VAL A O 1
ATOM 1121 N N . ASN A 1 148 ? -7.089 6.142 7.168 1.00 88.31 148 ASN A N 1
ATOM 1122 C CA . ASN A 1 148 ? -7.889 5.839 8.360 1.00 88.31 148 ASN A CA 1
ATOM 1123 C C . ASN A 1 148 ? -8.363 7.105 9.098 1.00 88.31 148 ASN A C 1
ATOM 1125 O O . ASN A 1 148 ? -9.460 7.113 9.645 1.00 88.31 148 ASN A O 1
ATOM 1129 N N . PHE A 1 149 ? -7.569 8.180 9.089 1.00 86.19 149 PHE A N 1
ATOM 1130 C CA . PHE A 1 149 ? -7.963 9.472 9.657 1.00 86.19 149 PHE A CA 1
ATOM 1131 C C . PHE A 1 149 ? -9.020 10.198 8.808 1.00 86.19 149 PHE A C 1
ATOM 1133 O O . PHE A 1 149 ? -9.866 10.913 9.341 1.00 86.19 149 PHE A O 1
ATOM 1140 N N . THR A 1 150 ? -8.986 9.994 7.490 1.00 86.38 150 THR A N 1
ATOM 1141 C CA . THR A 1 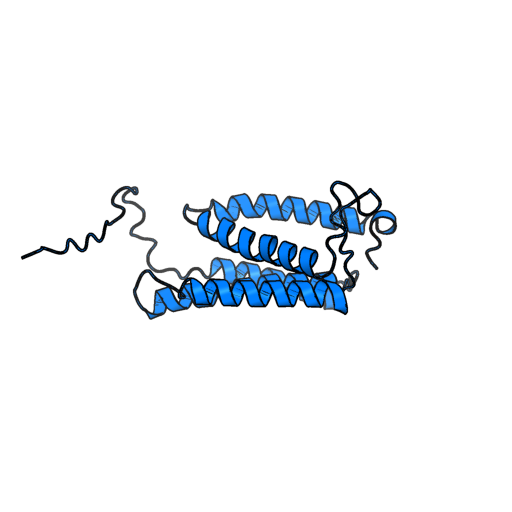150 ? -9.906 10.611 6.523 1.00 86.38 150 THR A CA 1
ATOM 1142 C C . THR A 1 150 ? -11.268 9.901 6.474 1.00 86.38 150 THR A C 1
ATOM 1144 O O . THR A 1 150 ? -12.273 10.515 6.121 1.00 86.38 150 THR A O 1
ATOM 1147 N N . ASP A 1 151 ? -11.340 8.633 6.888 1.00 80.19 151 ASP A N 1
ATOM 1148 C CA . ASP A 1 151 ? -12.547 7.783 6.895 1.00 80.19 151 ASP A CA 1
ATOM 1149 C C . ASP A 1 151 ? -13.556 8.116 8.022 1.00 80.19 151 ASP A C 1
ATOM 1151 O O . ASP A 1 151 ? -14.290 7.268 8.519 1.00 80.19 151 ASP A O 1
ATOM 1155 N N . GLY A 1 152 ? -13.582 9.376 8.470 1.00 73.44 152 GLY A N 1
ATOM 1156 C CA . GLY A 1 152 ? -14.460 9.870 9.538 1.00 73.44 152 GLY A CA 1
ATOM 1157 C C . GLY A 1 152 ? -15.757 10.528 9.056 1.00 73.44 152 GLY A C 1
ATOM 1158 O O . GLY A 1 152 ? -16.575 10.922 9.887 1.00 73.44 152 GLY A O 1
ATOM 1159 N N . LEU A 1 153 ? -15.932 10.680 7.740 1.00 77.19 153 LEU A N 1
ATOM 1160 C CA . LEU A 1 153 ? -17.117 11.250 7.095 1.00 77.19 153 LEU A CA 1
ATOM 1161 C C . LEU A 1 153 ? -17.617 10.299 6.003 1.00 77.19 153 LEU A C 1
ATOM 1163 O O . LEU A 1 153 ? -16.810 9.708 5.283 1.00 77.19 153 LEU A O 1
ATOM 1167 N N . ASP A 1 154 ? -18.941 10.187 5.862 1.00 80.06 154 ASP A N 1
ATOM 1168 C CA . ASP A 1 154 ? -19.587 9.305 4.885 1.00 80.06 154 ASP A CA 1
ATOM 1169 C C . ASP A 1 154 ? -19.039 9.551 3.465 1.00 80.06 154 ASP A C 1
ATOM 1171 O O . ASP A 1 154 ? -19.258 10.600 2.862 1.00 80.06 154 ASP A O 1
ATOM 1175 N N . GLY A 1 155 ? -18.313 8.566 2.929 1.00 78.12 155 GLY A N 1
ATOM 1176 C CA . GLY A 1 155 ? -17.821 8.566 1.550 1.00 78.12 155 GLY A CA 1
ATOM 1177 C C . GLY A 1 155 ? -16.558 9.391 1.281 1.00 78.12 155 GLY A C 1
ATOM 1178 O O . GLY A 1 155 ? -16.061 9.337 0.157 1.00 78.12 155 GLY A O 1
ATOM 1179 N N . LEU A 1 156 ? -15.985 10.101 2.263 1.00 86.25 156 LEU A N 1
ATOM 1180 C CA . LEU A 1 156 ? -14.805 10.947 2.025 1.00 86.25 156 LEU A CA 1
ATOM 1181 C C . LEU A 1 156 ? -13.562 10.123 1.659 1.00 86.25 156 LEU A C 1
ATOM 1183 O O . LEU A 1 156 ? -12.901 10.423 0.666 1.00 86.25 156 LEU A O 1
ATOM 1187 N N . ALA A 1 157 ? -13.254 9.077 2.430 1.00 86.75 157 ALA A N 1
ATOM 1188 C CA . ALA A 1 157 ? -12.104 8.214 2.158 1.00 86.75 157 ALA A CA 1
ATOM 1189 C C . ALA A 1 157 ? -12.287 7.393 0.878 1.00 86.75 157 ALA A C 1
ATOM 1191 O O . ALA A 1 157 ? -11.348 7.264 0.095 1.00 86.75 157 ALA A O 1
ATOM 1192 N N . ALA A 1 158 ? -13.493 6.875 0.629 1.00 86.75 158 ALA A N 1
ATOM 1193 C CA . ALA A 1 158 ? -13.794 6.150 -0.604 1.00 86.75 158 ALA A CA 1
ATOM 1194 C C . ALA A 1 158 ? -13.686 7.065 -1.837 1.00 86.75 158 ALA A C 1
ATOM 1196 O O . ALA A 1 158 ? -13.031 6.709 -2.816 1.00 86.75 158 ALA A O 1
ATOM 1197 N N . GLY A 1 159 ? -14.264 8.269 -1.766 1.00 89.69 159 GLY A N 1
ATOM 1198 C CA . GLY A 1 159 ? -14.213 9.267 -2.830 1.00 89.69 159 GLY A CA 1
ATOM 1199 C C . GLY A 1 159 ? -12.787 9.716 -3.138 1.00 89.69 159 GLY A C 1
ATOM 1200 O O . GLY A 1 159 ? -12.360 9.631 -4.288 1.00 89.69 159 GLY A O 1
ATOM 1201 N N . SER A 1 160 ? -12.009 10.116 -2.128 1.00 91.12 160 SER A N 1
ATOM 1202 C CA . SER A 1 160 ? -10.617 10.546 -2.331 1.00 91.12 160 SER A CA 1
ATOM 1203 C C . SER A 1 160 ? -9.717 9.411 -2.830 1.00 91.12 160 SER A C 1
ATOM 1205 O O . SER A 1 160 ? -8.909 9.620 -3.737 1.00 91.12 160 SER A O 1
ATOM 1207 N N . SER A 1 161 ? -9.906 8.190 -2.318 1.00 91.12 161 SER A N 1
ATOM 1208 C CA . SER A 1 161 ? -9.157 7.016 -2.777 1.00 91.12 161 SER A CA 1
ATOM 1209 C C . SER A 1 161 ? -9.479 6.660 -4.227 1.00 91.12 161 SER A C 1
ATOM 1211 O O . SER A 1 161 ? -8.586 6.238 -4.955 1.00 91.12 161 SER A O 1
ATOM 1213 N N . SER A 1 162 ? -10.721 6.867 -4.683 1.00 91.75 162 SER A N 1
ATOM 1214 C CA . SER A 1 162 ? -11.094 6.579 -6.073 1.00 91.75 162 SER A CA 1
ATOM 1215 C C . SER A 1 162 ? -10.280 7.404 -7.078 1.00 91.75 162 SER A C 1
ATOM 1217 O O . SER A 1 162 ? -9.757 6.840 -8.038 1.00 91.75 162 SER A O 1
ATOM 1219 N N . PHE A 1 163 ? -10.063 8.699 -6.814 1.00 93.44 163 PHE A N 1
ATOM 1220 C CA . PHE A 1 163 ? -9.201 9.548 -7.642 1.00 93.44 163 PHE A CA 1
ATOM 1221 C C . PHE A 1 163 ? -7.750 9.060 -7.642 1.00 93.44 163 PHE A C 1
ATOM 1223 O O . PHE A 1 163 ? -7.132 8.970 -8.702 1.00 93.44 163 PHE A O 1
ATOM 1230 N N . ALA A 1 164 ? -7.215 8.690 -6.473 1.00 92.50 164 ALA A N 1
ATOM 1231 C CA . ALA A 1 164 ? -5.864 8.144 -6.372 1.00 92.50 164 ALA A CA 1
ATOM 1232 C C . ALA A 1 164 ? -5.713 6.843 -7.181 1.00 92.50 164 ALA A C 1
ATOM 1234 O O . ALA A 1 164 ? -4.752 6.695 -7.935 1.00 92.50 164 ALA A O 1
ATOM 1235 N N . PHE A 1 165 ? -6.682 5.927 -7.084 1.00 92.38 165 PHE A N 1
ATOM 1236 C CA . PHE A 1 165 ? -6.673 4.677 -7.843 1.00 92.38 165 PHE A CA 1
ATOM 1237 C C . PHE A 1 165 ? -6.789 4.899 -9.350 1.00 92.38 165 PHE A C 1
ATOM 1239 O O . PHE A 1 165 ? -6.084 4.232 -10.102 1.00 92.38 165 PHE A O 1
ATOM 1246 N N . VAL A 1 166 ? -7.607 5.856 -9.803 1.00 95.00 166 VAL A N 1
ATOM 1247 C CA . VAL A 1 166 ? -7.690 6.216 -11.228 1.00 95.00 166 VAL A CA 1
ATOM 1248 C C . VAL A 1 166 ? -6.347 6.741 -11.734 1.00 95.00 166 VAL A C 1
ATOM 1250 O O . VAL A 1 166 ? -5.863 6.273 -12.763 1.00 95.00 166 VAL A O 1
ATOM 1253 N N . CYS A 1 167 ? -5.698 7.648 -10.999 1.00 94.81 167 CYS A N 1
ATOM 1254 C CA . CYS A 1 167 ? -4.371 8.145 -11.366 1.00 94.81 167 CYS A CA 1
ATOM 1255 C C . CYS A 1 167 ? -3.338 7.011 -11.451 1.00 94.81 167 CYS A C 1
ATOM 1257 O O . CYS A 1 167 ? -2.607 6.919 -12.436 1.00 94.81 167 CYS A O 1
ATOM 1259 N N . LEU A 1 168 ? -3.305 6.114 -10.460 1.00 92.56 168 LEU A N 1
ATOM 1260 C CA . LEU A 1 168 ? -2.403 4.959 -10.462 1.00 92.56 168 LEU A CA 1
ATOM 1261 C C . LEU A 1 168 ? -2.694 3.996 -11.622 1.00 92.56 168 LEU A C 1
ATOM 1263 O O . LEU A 1 168 ? -1.757 3.495 -12.239 1.00 92.56 168 LEU A O 1
ATOM 1267 N N . ALA A 1 169 ? -3.965 3.772 -11.960 1.00 92.31 169 ALA A N 1
ATOM 1268 C CA . ALA A 1 169 ? -4.356 2.933 -13.089 1.00 92.31 169 ALA A CA 1
ATOM 1269 C C . ALA A 1 169 ? -3.896 3.526 -14.430 1.00 92.31 169 ALA A C 1
ATOM 1271 O O . ALA A 1 169 ? -3.358 2.802 -15.268 1.00 92.31 169 ALA A O 1
ATOM 1272 N N . VAL A 1 170 ? -4.044 4.843 -14.620 1.00 94.06 170 VAL A N 1
ATOM 1273 C CA . VAL A 1 170 ? -3.550 5.547 -15.816 1.00 94.06 170 VAL A CA 1
ATOM 1274 C C . VAL A 1 170 ? -2.026 5.460 -15.911 1.00 94.06 170 VAL A C 1
ATOM 1276 O O . VAL A 1 170 ? -1.504 5.155 -16.983 1.00 94.06 170 VAL A O 1
ATOM 1279 N N . LEU A 1 171 ? -1.310 5.670 -14.801 1.00 89.75 171 LEU A N 1
ATOM 1280 C CA . LEU A 1 171 ? 0.150 5.546 -14.758 1.00 89.75 171 LEU A CA 1
ATOM 1281 C C . LEU A 1 171 ? 0.610 4.124 -15.095 1.00 89.75 171 LEU A C 1
ATOM 1283 O O . LEU A 1 171 ? 1.491 3.956 -15.936 1.00 89.75 171 LEU A O 1
ATOM 1287 N N . ALA A 1 172 ? -0.010 3.107 -14.496 1.00 88.44 172 ALA A N 1
ATOM 1288 C CA . ALA A 1 172 ? 0.305 1.711 -14.780 1.00 88.44 172 ALA A CA 1
ATOM 1289 C C . ALA A 1 172 ? 0.046 1.373 -16.256 1.00 88.44 172 ALA A C 1
ATOM 1291 O O . ALA A 1 172 ? 0.914 0.816 -16.926 1.00 88.44 172 ALA A O 1
ATOM 1292 N N . TYR A 1 173 ? -1.112 1.767 -16.796 1.00 89.25 173 TYR A N 1
ATOM 1293 C CA . TYR A 1 173 ? -1.429 1.571 -18.211 1.00 89.25 173 TYR A CA 1
ATOM 1294 C C . TYR A 1 173 ? -0.399 2.246 -19.125 1.00 89.25 173 TYR A C 1
ATOM 1296 O O . TYR A 1 173 ? 0.083 1.628 -20.074 1.00 89.25 173 TYR A O 1
ATOM 1304 N N . TRP A 1 174 ? -0.018 3.491 -18.821 1.00 89.88 174 TRP A N 1
ATOM 1305 C CA . TRP A 1 174 ? 0.999 4.220 -19.575 1.00 89.88 174 TRP A CA 1
ATOM 1306 C C . TRP A 1 174 ? 2.343 3.489 -19.578 1.00 89.88 174 TRP A C 1
ATOM 1308 O O . TRP A 1 174 ? 2.939 3.308 -20.640 1.00 89.88 174 TRP A O 1
ATOM 1318 N N . GLN A 1 175 ? 2.791 3.026 -18.410 1.00 85.88 175 GLN A N 1
ATOM 1319 C CA . GLN A 1 175 ? 4.032 2.273 -18.249 1.00 85.88 175 GLN A CA 1
ATOM 1320 C C . GLN A 1 175 ? 4.024 0.982 -19.079 1.00 85.88 175 GLN A C 1
ATOM 1322 O O . GLN A 1 175 ? 4.957 0.741 -19.845 1.00 85.88 175 GLN A O 1
ATOM 1327 N N . PHE A 1 176 ? 2.946 0.195 -19.015 1.00 84.56 176 PHE A N 1
ATOM 1328 C CA . PHE A 1 176 ? 2.811 -1.035 -19.807 1.00 84.56 176 PHE A CA 1
ATOM 1329 C C . PHE A 1 176 ? 2.730 -0.792 -21.320 1.00 84.56 176 PHE A C 1
ATOM 1331 O O . PHE A 1 176 ? 3.071 -1.683 -22.097 1.00 84.56 176 PHE A O 1
ATOM 1338 N N . ARG A 1 177 ? 2.309 0.401 -21.761 1.00 87.38 177 ARG A N 1
ATOM 1339 C CA . ARG A 1 177 ? 2.342 0.798 -23.179 1.00 87.38 177 ARG A CA 1
ATOM 1340 C C . ARG A 1 177 ? 3.704 1.310 -23.647 1.00 87.38 177 ARG A C 1
ATOM 1342 O O . ARG A 1 177 ? 3.936 1.323 -24.851 1.00 87.38 177 ARG A O 1
ATOM 1349 N N . HIS A 1 178 ? 4.603 1.664 -22.729 1.00 85.25 178 HIS A N 1
ATOM 1350 C CA . HIS A 1 178 ? 5.943 2.176 -23.031 1.00 85.25 178 HIS A CA 1
ATOM 1351 C C . HIS A 1 178 ? 7.039 1.373 -22.304 1.00 85.25 178 HIS A C 1
ATOM 1353 O O . HIS A 1 178 ? 7.865 1.951 -21.602 1.00 85.25 178 HIS A O 1
ATOM 1359 N N . PRO A 1 179 ? 7.100 0.035 -22.446 1.00 78.12 179 PRO A N 1
ATOM 1360 C CA . PRO A 1 179 ? 8.000 -0.799 -21.643 1.00 78.12 179 PRO A CA 1
ATOM 1361 C C . PRO A 1 179 ? 9.489 -0.468 -21.843 1.00 78.12 179 PRO A C 1
ATOM 1363 O O . PRO A 1 179 ? 10.271 -0.615 -20.903 1.00 78.12 179 PRO A O 1
ATOM 1366 N N . ALA A 1 180 ? 9.878 0.031 -23.024 1.00 76.31 180 ALA A N 1
ATOM 1367 C CA . ALA A 1 180 ? 11.243 0.488 -23.310 1.00 76.31 180 ALA A CA 1
ATOM 1368 C C . ALA A 1 180 ? 11.700 1.622 -22.371 1.00 76.31 180 ALA A C 1
ATOM 1370 O O . ALA A 1 180 ? 12.870 1.678 -21.996 1.00 76.31 180 ALA A O 1
ATOM 1371 N N . ASP A 1 181 ? 10.758 2.458 -21.931 1.00 76.25 181 ASP A N 1
ATOM 1372 C CA . ASP A 1 181 ? 10.994 3.600 -21.049 1.00 76.25 181 ASP A CA 1
ATOM 1373 C C . ASP A 1 181 ? 10.876 3.242 -19.563 1.00 76.25 181 ASP A C 1
ATOM 1375 O O . ASP A 1 181 ? 11.023 4.122 -18.726 1.00 76.25 181 ASP A O 1
ATOM 1379 N N . TYR A 1 182 ? 10.541 2.001 -19.197 1.00 72.62 182 TYR A N 1
ATOM 1380 C CA . TYR A 1 182 ? 10.292 1.647 -17.790 1.00 72.62 182 TYR A CA 1
ATOM 1381 C C . TYR A 1 182 ? 10.871 0.295 -17.360 1.00 72.62 182 TYR A C 1
ATOM 1383 O O . TYR A 1 182 ? 10.785 -0.028 -16.179 1.00 72.62 182 TYR A O 1
ATOM 1391 N N . LYS A 1 183 ? 11.482 -0.476 -18.276 1.00 67.94 183 LYS A N 1
ATOM 1392 C CA . LYS A 1 183 ? 12.132 -1.776 -18.002 1.00 67.94 183 LYS A CA 1
ATOM 1393 C C . LYS A 1 183 ? 11.282 -2.686 -17.098 1.00 67.94 183 LYS A C 1
ATOM 1395 O O . LYS A 1 183 ? 11.740 -3.163 -16.066 1.00 67.94 183 LYS A O 1
ATOM 1400 N N . LEU A 1 184 ? 10.014 -2.874 -17.469 1.00 63.38 184 LEU A N 1
ATOM 1401 C CA . LEU A 1 184 ? 9.015 -3.577 -16.646 1.00 63.38 184 LEU A CA 1
ATOM 1402 C C . LEU A 1 184 ? 9.130 -5.114 -16.678 1.00 63.38 184 LEU A C 1
ATOM 1404 O O . LEU A 1 184 ? 8.280 -5.785 -16.090 1.00 63.38 184 LEU A O 1
ATOM 1408 N N . VAL A 1 185 ? 10.140 -5.666 -17.360 1.00 56.88 185 VAL A N 1
ATOM 1409 C CA . VAL A 1 185 ? 10.423 -7.105 -17.504 1.00 56.88 185 VAL A CA 1
ATOM 1410 C C . VAL A 1 185 ? 11.929 -7.324 -17.522 1.00 56.88 185 VAL A C 1
ATOM 1412 O O . VAL A 1 185 ? 12.610 -6.543 -18.228 1.00 56.88 185 VAL A O 1
#

Foldseek 3Di:
DDDPPPPPPDPPPDPPPPPVPPDDQPCVLVVVLVVLVVVVVCCVPPVVDDDALVSVLVNLLSVQLSVLVVQQRVQCVVVVHNGGDDPVVSLVSQLVSLLVSLVCCCPPRVDQQFDDDPAPPDDGDRLPSVRSSVVSSCVSVVVSVVLVVQPPDPCRSVVVVVVVVVVVVVVVVVCVVCVVRPVRD

pLDDT: mean 81.95, std 18.27, range [32.16, 98.56]

Secondary structure (DSSP, 8-state):
-------------S-TTGGGGSSS-STHHHHHHHHHHHHHHHIIIII-----SHHHHHHHHHHHHHHHHHHHHHHHHHHTSS--S-HHHHHHHHHHHHHHHHHHHHHTT----EEESS-TTS-EEE-HHHHHHHHHHHHHHHHHHHHHHHTTSTTHHHHHHHHHHHHHHHHHHHHHH-GGGT---

Radius of gyration: 20.41 Å; chains: 1; bounding box: 50×36×72 Å

Sequence (185 aa):
MERRSLGHQVREAGPKGHAIKSGTPTLGGIAIIFAAVIAFVVEHIVVRGIRTRAAPLVLLAVVGAGLVGFLDDWLKLRRKHNQGLNKRAKFGLQLALALLFALLAEEWAGVNLNLTFTRYNLPGINLGHWGWAAFAVLVIVGTSNAVNFTDGLDGLAAGSSSFAFVCLAVLAYWQFRHPADYKLV